Protein AF-A0A3D4FE84-F1 (afdb_monomer)

Mean predicted aligned error: 3.99 Å

Sequence (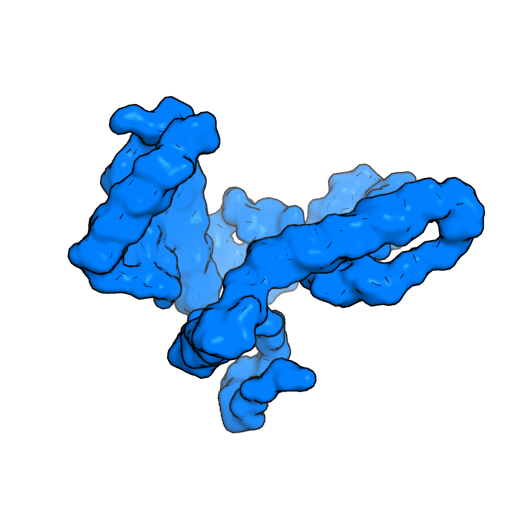201 aa):
DLKWDKEFLKSLNMIPCPYHRYFYMKNEVIEEELEDIKNGHGTRAKQVMEIENKLFKIYDDENLDEKPSELDKRGGAYYSEAAVSLMSAVYNDKNEIHTVNIKNNGAILDLPNNSVIETNAIVNKNGATSISVGILPHSIRGLIQQVKAYETLTIEAAINGDYNQAFLALINNPLGGSINITKKLLKDILDENKEYLPQFK

pLDDT: mean 95.2, std 5.35, range [53.94, 98.56]

Solvent-accessible surface area (backbone atoms only — not comparable to full-atom values): 11608 Å² total; per-residue (Å²): 130,87,86,69,59,69,66,55,42,64,72,66,71,57,85,78,60,82,75,51,40,62,74,81,38,41,67,60,52,50,50,52,56,51,46,34,41,74,72,67,55,41,54,72,67,57,46,47,51,56,48,49,59,50,48,53,62,58,66,68,45,87,82,68,84,70,86,61,76,67,60,66,74,41,98,62,66,64,52,67,56,55,50,52,50,51,52,49,21,26,76,65,53,58,63,40,82,45,77,43,81,41,68,29,70,61,19,42,64,80,50,63,48,82,38,75,38,76,44,50,16,44,23,16,66,91,42,76,45,72,55,74,72,41,71,66,58,78,92,53,38,62,60,55,50,39,48,52,50,17,52,51,32,38,49,52,13,67,72,68,26,38,66,68,40,40,51,54,11,49,56,45,29,90,83,43,60,55,73,72,54,38,56,53,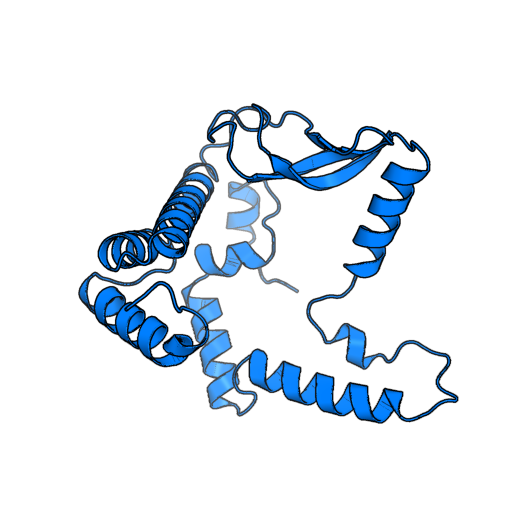50,51,50,54,52,50,64,77,37,39,90,81,37,76,60,52,124

Nearest PDB structures (foldseek):
  5c3m-assembly2_B-3  TM=9.758E-01  e=1.428E-16  Geobacillus stearothermophilus
  1s6y-assembly1_A  TM=9.685E-01  e=5.427E-16  Geobacillus stearothermophilus
  5c3m-assembly1_C  TM=9.725E-01  e=1.456E-15  Geobacillus stearothermophilus
  1up7-assembly2_F  TM=9.533E-01  e=6.091E-13  Thermotoga maritima MSB8
  1up7-assembly2_E  TM=9.568E-01  e=7.683E-13  Thermotoga maritima MSB8

Secondary structure (DSSP, 8-state):
-----HHHHHHHTS---GGGHHHHSHHHHHHHHHHHHHTT---HHHHHHHHHHHHHHHTT-TT--S--GGGGGSTTTTHHHHHHHHHHHHHTT--EEEEEEEE-TTSBTTS-TTSEEEEEEEEETTEEEEPP-BSPPHHHHHHHHHHHHHHHHHHHHHHHT-HHHHHHHHHHSTT---HHHHHHHHHHHHHHTTTT-TT--

Radius of gyration: 20.72 Å; Cα contacts (8 Å, |Δi|>4): 204; chains: 1; bounding box: 48×40×54 Å

Structure (mmCIF, N/CA/C/O backbone):
data_AF-A0A3D4FE84-F1
#
_entry.id   AF-A0A3D4FE84-F1
#
loop_
_atom_site.group_PDB
_atom_site.id
_atom_site.type_symbol
_atom_site.label_atom_id
_atom_site.label_alt_id
_atom_site.label_comp_id
_atom_site.label_asym_id
_atom_site.label_entity_id
_atom_site.label_seq_id
_atom_site.pdbx_PDB_ins_code
_atom_site.Cartn_x
_atom_site.Cartn_y
_atom_site.Cartn_z
_atom_site.occupancy
_atom_site.B_iso_or_equiv
_atom_site.auth_seq_id
_atom_site.auth_comp_id
_atom_site.auth_asym_id
_atom_site.auth_atom_id
_atom_site.pdbx_PDB_model_num
ATOM 1 N N . ASP A 1 1 ? 1.184 20.184 -2.106 1.00 53.94 1 ASP A N 1
ATOM 2 C CA . ASP A 1 1 ? 2.525 19.568 -2.079 1.00 53.94 1 ASP A CA 1
ATOM 3 C C . ASP A 1 1 ? 2.773 18.810 -0.798 1.00 53.94 1 ASP A C 1
ATOM 5 O O . ASP A 1 1 ? 2.459 19.308 0.278 1.00 53.94 1 ASP A O 1
ATOM 9 N N . LEU A 1 2 ? 3.320 17.601 -0.928 1.00 67.44 2 LEU A N 1
ATOM 10 C CA . LEU A 1 2 ? 3.767 16.801 0.209 1.00 67.44 2 LEU A CA 1
ATOM 11 C C . LEU A 1 2 ? 4.973 17.512 0.825 1.00 67.44 2 LEU A C 1
ATOM 13 O O . LEU A 1 2 ? 6.022 17.630 0.192 1.00 67.44 2 LEU A O 1
ATOM 17 N N . LYS A 1 3 ? 4.801 18.037 2.038 1.00 84.25 3 LYS A N 1
ATOM 18 C CA . LYS A 1 3 ? 5.835 18.798 2.745 1.00 84.25 3 LYS A CA 1
ATOM 19 C C . LYS A 1 3 ? 6.845 17.840 3.377 1.00 84.25 3 LYS A C 1
ATOM 21 O O . LYS A 1 3 ? 6.823 17.616 4.579 1.00 84.25 3 LYS A O 1
ATOM 26 N N . TRP A 1 4 ? 7.702 17.247 2.552 1.00 91.94 4 TRP A N 1
ATOM 27 C CA . TRP A 1 4 ? 8.849 16.483 3.036 1.00 91.94 4 TRP A CA 1
ATOM 28 C C . TRP A 1 4 ? 9.922 17.413 3.598 1.00 91.94 4 TRP A C 1
ATOM 30 O O . TRP A 1 4 ? 10.215 18.460 3.012 1.00 91.94 4 TRP A O 1
ATOM 40 N N . ASP A 1 5 ? 10.539 17.006 4.705 1.00 93.19 5 ASP A N 1
ATOM 41 C CA . ASP A 1 5 ? 11.695 17.710 5.242 1.00 93.19 5 ASP A CA 1
ATOM 42 C C . ASP A 1 5 ? 12.898 17.615 4.280 1.00 93.19 5 ASP A C 1
ATOM 44 O O . ASP A 1 5 ? 13.223 16.553 3.737 1.00 93.19 5 ASP A O 1
ATOM 48 N N . LYS A 1 6 ? 13.562 18.752 4.036 1.00 93.94 6 LYS A N 1
ATOM 49 C CA . LYS A 1 6 ? 14.649 18.844 3.046 1.00 93.94 6 LYS A CA 1
ATOM 50 C C . LYS A 1 6 ? 15.910 18.119 3.502 1.00 93.94 6 LYS A C 1
ATOM 52 O O . LYS A 1 6 ? 16.640 17.600 2.657 1.00 93.94 6 LYS A O 1
ATOM 57 N N . GLU A 1 7 ? 16.204 18.136 4.798 1.00 95.81 7 GLU A N 1
ATOM 58 C CA . GLU A 1 7 ? 17.369 17.459 5.362 1.00 95.81 7 GLU A CA 1
ATOM 59 C C . GLU A 1 7 ? 17.166 15.944 5.330 1.00 95.81 7 GLU A C 1
ATOM 61 O O . GLU A 1 7 ? 18.068 15.213 4.914 1.00 95.81 7 GLU A O 1
ATOM 66 N N . PHE A 1 8 ? 15.950 15.482 5.630 1.00 95.06 8 PHE A N 1
ATOM 67 C CA . PHE A 1 8 ? 15.554 14.088 5.480 1.00 95.06 8 PHE A CA 1
ATOM 68 C C . PHE A 1 8 ? 15.736 13.588 4.043 1.00 95.06 8 PHE A C 1
ATOM 70 O O . PHE A 1 8 ? 16.418 12.586 3.840 1.00 95.06 8 PHE A O 1
ATOM 77 N N . LEU A 1 9 ? 15.209 14.293 3.031 1.00 95.38 9 LEU A N 1
ATOM 78 C CA . LEU A 1 9 ? 15.353 13.870 1.628 1.00 95.38 9 LEU A CA 1
ATOM 79 C C . LEU A 1 9 ? 16.818 13.798 1.180 1.00 95.38 9 LEU A C 1
ATOM 81 O O . LEU A 1 9 ? 17.214 12.846 0.506 1.00 95.38 9 LEU A O 1
ATOM 85 N N . LYS A 1 10 ? 17.638 14.779 1.580 1.00 96.31 10 LYS A N 1
ATOM 86 C CA . LYS A 1 10 ? 19.082 14.769 1.301 1.00 96.31 10 LYS A CA 1
ATOM 87 C C . LYS A 1 10 ? 19.787 13.592 1.974 1.00 96.31 10 LYS A C 1
ATOM 89 O O . LYS A 1 10 ? 20.64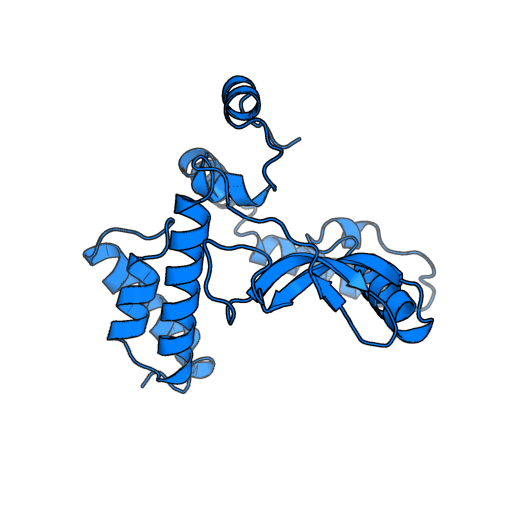9 12.979 1.356 1.00 96.31 10 LYS A O 1
ATOM 94 N N . SER A 1 11 ? 19.415 13.280 3.213 1.00 96.94 11 SER A N 1
ATOM 95 C CA . SER A 1 11 ? 20.017 12.193 3.995 1.00 96.94 11 SER A CA 1
ATOM 96 C C . SER A 1 11 ? 19.604 10.815 3.480 1.00 96.94 11 SER A C 1
ATOM 98 O O . SER A 1 11 ? 20.422 9.900 3.429 1.00 96.94 11 SER A O 1
ATOM 100 N N . LEU A 1 12 ? 18.341 10.669 3.071 1.00 96.25 12 LEU A N 1
ATOM 101 C CA . LEU A 1 12 ? 17.806 9.436 2.501 1.00 96.25 12 LEU A CA 1
ATOM 102 C C . LEU A 1 12 ? 18.386 9.158 1.107 1.00 96.25 12 LEU A C 1
ATOM 104 O O . LEU A 1 12 ? 18.585 7.997 0.753 1.00 96.25 12 LEU A O 1
ATOM 108 N N . ASN A 1 13 ? 18.652 10.215 0.328 1.00 96.44 13 ASN A N 1
ATOM 109 C CA . ASN A 1 13 ? 19.112 10.149 -1.061 1.00 96.44 13 ASN A CA 1
ATOM 110 C C . ASN A 1 13 ? 18.199 9.285 -1.959 1.00 96.44 13 ASN A C 1
ATOM 112 O O . ASN A 1 13 ? 18.654 8.574 -2.854 1.00 96.44 13 ASN A O 1
ATOM 116 N N . MET A 1 14 ? 16.892 9.330 -1.686 1.00 95.50 14 MET A N 1
ATOM 117 C CA . MET A 1 14 ? 15.829 8.657 -2.436 1.00 95.50 14 MET A CA 1
ATOM 118 C C . MET A 1 14 ? 14.562 9.512 -2.415 1.00 95.50 14 MET A C 1
ATOM 120 O O . MET A 1 14 ? 14.422 10.411 -1.585 1.00 95.50 14 MET A O 1
ATOM 124 N N . ILE A 1 15 ? 13.618 9.200 -3.303 1.00 95.00 15 ILE A N 1
ATOM 125 C CA . ILE A 1 15 ? 12.302 9.841 -3.342 1.00 95.00 15 ILE A CA 1
ATOM 126 C C . ILE A 1 15 ? 11.287 8.901 -2.673 1.00 95.00 15 ILE A C 1
ATOM 128 O O . ILE A 1 15 ? 10.932 7.882 -3.267 1.00 95.00 15 ILE A O 1
ATOM 132 N N . PRO A 1 16 ? 10.817 9.198 -1.449 1.00 95.50 16 PRO A N 1
ATOM 133 C CA . PRO A 1 16 ? 9.796 8.389 -0.796 1.00 95.50 16 PRO A CA 1
ATOM 134 C C . PRO A 1 16 ? 8.431 8.587 -1.469 1.00 95.50 16 PRO A C 1
ATOM 136 O O . PRO A 1 16 ? 8.040 9.708 -1.804 1.00 95.50 16 PRO A O 1
ATOM 139 N N . CYS A 1 17 ? 7.661 7.506 -1.622 1.00 94.94 17 CYS A N 1
ATOM 140 C CA . CYS A 1 17 ? 6.257 7.620 -2.025 1.00 94.94 17 CYS A CA 1
ATOM 141 C C . CYS A 1 17 ? 5.412 8.280 -0.908 1.00 94.94 17 CYS A C 1
ATOM 143 O O . CYS A 1 17 ? 5.800 8.212 0.263 1.00 94.94 17 CYS A O 1
ATOM 145 N N . PRO A 1 18 ? 4.243 8.871 -1.222 1.00 93.75 18 PRO A N 1
ATOM 146 C CA . PRO A 1 18 ? 3.429 9.611 -0.249 1.00 93.75 18 PRO A CA 1
ATOM 147 C C . PRO A 1 18 ? 3.043 8.805 1.002 1.00 93.75 18 PRO A C 1
ATOM 149 O O . PRO A 1 18 ? 2.968 9.369 2.091 1.00 93.75 18 PRO A O 1
ATOM 152 N N . TYR A 1 19 ? 2.869 7.484 0.873 1.00 95.50 19 TYR A N 1
ATOM 153 C CA . TYR A 1 19 ? 2.538 6.593 1.991 1.00 95.50 19 TYR A CA 1
ATOM 154 C C . TYR A 1 19 ? 3.661 6.454 3.026 1.00 95.50 19 TYR A C 1
ATOM 156 O O . TYR A 1 19 ? 3.401 6.089 4.169 1.00 95.50 19 TYR A O 1
ATOM 164 N N . HIS A 1 20 ? 4.901 6.817 2.696 1.00 96.94 20 HIS A N 1
ATOM 165 C CA . HIS A 1 20 ? 5.976 6.826 3.687 1.00 96.94 20 HIS A CA 1
ATOM 166 C C . HIS A 1 20 ? 5.745 7.861 4.803 1.00 96.94 20 HIS A C 1
ATOM 168 O O . HIS A 1 20 ? 6.351 7.746 5.869 1.00 96.94 20 HIS A O 1
ATOM 174 N N . ARG A 1 21 ? 4.850 8.846 4.604 1.00 95.88 21 ARG A N 1
ATOM 175 C CA . ARG A 1 21 ? 4.484 9.828 5.638 1.00 95.88 21 ARG A CA 1
ATOM 176 C C . ARG A 1 21 ? 3.894 9.162 6.877 1.00 95.88 21 ARG A C 1
ATOM 178 O O . ARG A 1 21 ? 4.216 9.580 7.979 1.00 95.88 21 ARG A O 1
ATOM 185 N N . TYR A 1 22 ? 3.126 8.084 6.718 1.00 96.25 22 TYR A N 1
ATOM 186 C CA . TYR A 1 22 ? 2.571 7.346 7.857 1.00 96.25 22 TYR A CA 1
ATOM 187 C C . TYR A 1 22 ? 3.659 6.781 8.786 1.00 96.25 22 TYR A C 1
ATOM 189 O O . TYR A 1 22 ? 3.419 6.616 9.979 1.00 96.25 22 TYR A O 1
ATOM 197 N N . PHE A 1 23 ? 4.861 6.518 8.260 1.00 96.38 23 PHE A N 1
ATOM 198 C CA . PHE A 1 23 ? 5.980 5.963 9.024 1.00 96.38 23 PHE A CA 1
ATOM 199 C C . PHE A 1 23 ? 6.945 7.041 9.529 1.00 96.38 23 PHE A C 1
ATOM 201 O O . PHE A 1 23 ? 7.346 6.997 10.689 1.00 96.38 23 PHE A O 1
ATOM 208 N N . TYR A 1 24 ? 7.313 8.010 8.684 1.00 95.75 24 TYR A N 1
ATOM 209 C CA . TYR A 1 24 ? 8.314 9.032 9.026 1.00 95.75 24 TYR A CA 1
ATOM 210 C C . TYR A 1 24 ? 7.726 10.331 9.594 1.00 95.75 24 TYR A C 1
ATOM 212 O O . TYR A 1 24 ? 8.466 11.124 10.162 1.00 95.75 24 TYR A O 1
ATOM 220 N N . MET A 1 25 ? 6.419 10.551 9.441 1.00 95.38 25 MET A N 1
ATOM 221 C CA . MET A 1 25 ? 5.682 11.748 9.875 1.00 95.38 25 MET A CA 1
ATOM 222 C C . MET A 1 25 ? 4.367 11.340 10.564 1.00 95.38 25 MET A C 1
ATOM 224 O O . MET A 1 25 ? 3.292 11.879 10.294 1.00 95.38 25 MET A O 1
ATOM 228 N N . LYS A 1 26 ? 4.430 10.284 11.387 1.00 94.06 26 LYS A N 1
ATOM 229 C CA . LYS A 1 26 ? 3.251 9.628 11.972 1.00 94.06 26 LYS A CA 1
ATOM 230 C C . LYS A 1 26 ? 2.378 10.602 12.767 1.00 94.06 26 LYS A C 1
ATOM 232 O O . LYS A 1 26 ? 1.158 10.543 12.657 1.00 94.06 26 LYS A O 1
ATOM 237 N N . ASN A 1 27 ? 2.992 11.469 13.571 1.00 94.81 27 ASN A N 1
ATOM 238 C CA . ASN A 1 27 ? 2.257 12.390 14.438 1.00 94.81 27 ASN A CA 1
ATOM 239 C C . ASN A 1 27 ? 1.539 13.457 13.613 1.00 94.81 27 ASN A C 1
ATOM 241 O O . ASN A 1 27 ? 0.365 13.708 13.844 1.00 94.81 27 ASN A O 1
ATOM 245 N N . GLU A 1 28 ? 2.217 14.008 12.611 1.00 95.00 28 GLU A N 1
ATOM 246 C CA . GLU A 1 28 ? 1.677 15.011 11.700 1.00 95.00 28 GLU A CA 1
ATOM 247 C C . GLU A 1 28 ? 0.483 14.454 10.921 1.00 95.00 28 GLU A C 1
ATOM 249 O O . GLU A 1 28 ? -0.547 15.110 10.815 1.00 95.00 28 GLU A O 1
ATOM 254 N N . VAL A 1 29 ? 0.583 13.216 10.424 1.00 95.00 29 VAL A N 1
ATOM 255 C CA . VAL A 1 29 ? -0.536 12.570 9.726 1.00 95.00 29 VAL A CA 1
ATOM 256 C C . VAL A 1 29 ? -1.720 12.322 10.668 1.00 95.00 29 VAL A C 1
ATOM 258 O O . VAL A 1 29 ? -2.859 12.571 10.285 1.00 95.00 29 VAL A O 1
ATOM 261 N N . ILE A 1 30 ? -1.477 11.890 11.911 1.00 95.38 30 ILE A N 1
ATOM 262 C CA . ILE A 1 30 ? -2.547 11.719 12.909 1.00 95.38 30 ILE A CA 1
ATOM 263 C C . ILE A 1 30 ? -3.202 13.065 13.249 1.00 95.38 30 ILE A C 1
ATOM 265 O O . ILE A 1 30 ? -4.422 13.137 13.386 1.00 95.38 30 ILE A O 1
ATOM 269 N N . GLU A 1 31 ? -2.416 14.131 13.402 1.00 96.31 31 GLU A N 1
ATOM 270 C CA . GLU A 1 31 ? -2.931 15.478 13.654 1.00 96.31 31 GLU A CA 1
ATOM 271 C C . GLU A 1 31 ? -3.816 15.962 12.501 1.00 96.31 31 GLU A C 1
ATOM 273 O O . GLU A 1 31 ? -4.930 16.416 12.763 1.00 96.31 31 GLU A O 1
ATOM 278 N N . GLU A 1 32 ? -3.375 15.777 11.252 1.00 94.75 32 GLU A N 1
ATOM 279 C CA . GLU A 1 32 ? -4.154 16.075 10.041 1.00 94.75 32 GLU A CA 1
ATOM 280 C C . GLU A 1 32 ? -5.488 15.301 10.022 1.00 94.75 32 GLU A C 1
ATOM 282 O O . GLU A 1 32 ? -6.554 15.892 9.838 1.00 94.75 32 GLU A O 1
ATOM 287 N N . GLU A 1 33 ? -5.463 13.988 10.280 1.00 95.38 33 GLU A N 1
ATOM 288 C CA . GLU A 1 33 ? -6.666 13.141 10.296 1.00 95.38 33 GLU A CA 1
ATOM 289 C C . GLU A 1 33 ? -7.653 13.537 11.411 1.00 95.38 33 GLU A C 1
ATOM 291 O O . GLU A 1 33 ? -8.873 13.539 11.213 1.00 95.38 33 GLU A O 1
ATOM 296 N N . LEU A 1 34 ? -7.145 13.899 12.593 1.00 96.94 34 LEU A N 1
ATOM 297 C CA . LEU A 1 34 ? -7.966 14.365 13.711 1.00 96.94 34 LEU A CA 1
ATOM 298 C C . LEU A 1 34 ? -8.535 15.766 13.470 1.00 96.94 34 LEU A C 1
ATOM 300 O O . LEU A 1 34 ? -9.646 16.055 13.920 1.00 96.94 34 LEU A O 1
ATOM 304 N N . GLU A 1 35 ? -7.791 16.641 12.799 1.00 96.62 35 GLU A N 1
ATOM 305 C CA . GLU A 1 35 ? -8.255 17.970 12.412 1.00 96.62 35 GLU A CA 1
ATOM 306 C C . GLU A 1 35 ? -9.402 17.884 11.397 1.00 96.62 35 GLU A C 1
ATOM 308 O O . GLU A 1 35 ? -10.430 18.534 11.597 1.00 96.62 35 GLU A O 1
ATOM 313 N N . ASP A 1 36 ? -9.305 17.008 10.395 1.00 95.06 36 ASP A N 1
ATOM 314 C CA . ASP A 1 36 ? -10.395 16.748 9.445 1.00 95.06 36 ASP A CA 1
ATOM 315 C C . ASP A 1 36 ? -11.682 16.287 10.146 1.00 95.06 36 ASP A C 1
ATOM 317 O O . ASP A 1 36 ? -12.789 16.732 9.821 1.00 95.06 36 ASP A O 1
ATOM 321 N N . ILE A 1 37 ? -11.559 15.432 11.164 1.00 95.62 37 ILE A N 1
ATOM 322 C CA . ILE A 1 37 ? -12.707 15.008 11.974 1.00 95.62 37 ILE A CA 1
ATOM 323 C C . ILE A 1 37 ? -13.282 16.189 12.768 1.00 95.62 37 ILE A C 1
ATOM 325 O O . ILE A 1 37 ? -14.497 16.394 12.753 1.00 95.62 37 ILE A O 1
ATOM 329 N N . LYS A 1 38 ? -12.436 16.975 13.449 1.00 96.50 38 LYS A N 1
ATOM 330 C CA . LYS A 1 38 ? -12.866 18.128 14.265 1.00 96.50 38 LYS A CA 1
ATOM 331 C C . LYS A 1 38 ? -13.548 19.212 13.434 1.00 96.50 38 LYS A C 1
ATOM 333 O O . LYS A 1 38 ? -14.523 19.798 13.895 1.00 96.50 38 LYS A O 1
ATOM 338 N N . ASN A 1 39 ? -13.066 19.441 12.217 1.00 96.31 39 ASN A N 1
ATOM 339 C CA . ASN A 1 39 ? -13.601 20.439 11.293 1.00 96.31 39 ASN A CA 1
ATOM 340 C C . ASN A 1 39 ? -14.854 19.955 10.542 1.00 96.31 39 ASN A C 1
ATOM 342 O O . ASN A 1 39 ? -15.396 20.676 9.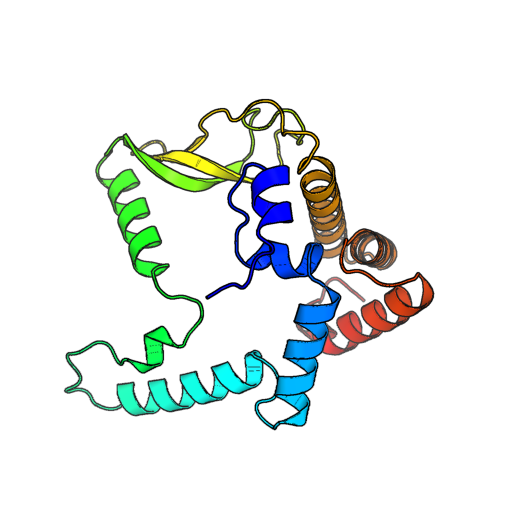709 1.00 96.31 39 ASN A O 1
ATOM 346 N N . GLY A 1 40 ? -15.344 18.748 10.841 1.00 93.88 40 GLY A N 1
ATOM 347 C CA . GLY A 1 40 ? -16.575 18.209 10.270 1.00 93.88 40 GLY A CA 1
ATOM 348 C C . GLY A 1 40 ? -16.418 17.583 8.884 1.00 93.88 40 GLY A C 1
ATOM 349 O O . GLY A 1 40 ? -17.406 17.087 8.350 1.00 93.88 40 GLY A O 1
ATOM 350 N N . HIS A 1 41 ? -15.205 17.531 8.319 1.00 91.56 41 HIS A N 1
ATOM 351 C CA . HIS A 1 41 ? -14.937 16.799 7.074 1.00 91.56 41 HIS A CA 1
ATOM 352 C C . HIS A 1 41 ? -15.070 15.280 7.269 1.00 91.56 41 HIS A C 1
ATOM 354 O O . HIS A 1 41 ? -15.369 14.543 6.331 1.00 91.56 41 HIS A O 1
ATOM 360 N N . GLY A 1 42 ? -14.860 14.802 8.499 1.00 94.44 42 GLY A N 1
ATOM 361 C CA . GLY A 1 42 ? -14.936 13.385 8.835 1.00 94.44 42 GLY A CA 1
ATOM 362 C C . GLY A 1 42 ? -13.793 12.574 8.223 1.00 94.44 42 GLY A C 1
ATOM 363 O O . GLY A 1 42 ? -12.795 13.110 7.751 1.00 94.44 42 GLY A O 1
ATOM 364 N N . THR A 1 43 ? -13.931 11.248 8.246 1.00 95.44 43 THR A N 1
ATOM 365 C CA . THR A 1 43 ? -12.909 10.350 7.698 1.00 95.44 43 THR A CA 1
ATOM 366 C C . THR A 1 43 ? -12.852 10.435 6.177 1.00 95.44 43 THR A C 1
ATOM 368 O O . THR A 1 43 ? -13.841 10.772 5.517 1.00 95.44 43 THR A O 1
ATOM 371 N N . ARG A 1 44 ? -11.728 10.008 5.591 1.00 93.38 44 ARG A N 1
ATOM 372 C CA . ARG A 1 44 ? -11.603 9.922 4.132 1.00 93.38 44 ARG A CA 1
ATOM 373 C C . ARG A 1 44 ? -12.716 9.085 3.491 1.00 93.38 44 ARG A C 1
ATOM 375 O O . ARG A 1 44 ? -13.181 9.438 2.413 1.00 93.38 44 ARG A O 1
ATOM 382 N N . ALA A 1 45 ? -13.180 8.027 4.160 1.00 94.62 45 ALA A N 1
ATOM 383 C CA . ALA A 1 45 ? -14.305 7.217 3.691 1.00 94.62 45 ALA A CA 1
ATOM 384 C C . ALA A 1 45 ? -15.597 8.042 3.556 1.00 94.62 45 ALA A C 1
ATOM 386 O O . ALA A 1 45 ? -16.229 7.997 2.505 1.00 94.62 45 ALA A O 1
ATOM 387 N N . LYS A 1 46 ? -15.952 8.857 4.562 1.00 94.44 46 LYS A N 1
ATOM 388 C CA . LYS A 1 46 ? -17.138 9.733 4.497 1.00 94.44 46 LYS A CA 1
ATOM 389 C C . LYS A 1 46 ? -17.031 10.749 3.361 1.00 94.44 46 LYS A C 1
ATOM 391 O O . LYS A 1 46 ? -17.965 10.886 2.577 1.00 94.44 46 LYS A O 1
ATOM 396 N N . GLN A 1 47 ? -15.868 11.384 3.220 1.00 92.88 47 GLN A N 1
ATOM 397 C CA . GLN A 1 47 ? -15.610 12.318 2.121 1.00 92.88 47 GLN A CA 1
ATOM 398 C C . GLN A 1 47 ? -15.762 11.637 0.747 1.00 92.88 47 GLN A C 1
ATOM 400 O O . GLN A 1 47 ? -16.355 12.203 -0.169 1.00 92.88 47 GLN A O 1
ATOM 405 N N . VAL A 1 48 ? -15.253 10.407 0.590 1.00 93.31 48 VAL A N 1
ATOM 406 C CA . VAL A 1 48 ? -15.379 9.639 -0.661 1.00 93.31 48 VAL A CA 1
ATOM 407 C C . VAL A 1 48 ? -16.830 9.241 -0.935 1.00 93.31 48 VAL A C 1
ATOM 409 O O . VAL A 1 48 ? -17.256 9.374 -2.077 1.00 93.31 48 VAL A O 1
ATOM 412 N N . MET A 1 49 ? -17.611 8.844 0.076 1.00 94.81 49 MET A N 1
ATOM 413 C CA . MET A 1 49 ? -19.044 8.555 -0.099 1.00 94.81 49 MET A CA 1
ATOM 414 C C . MET A 1 49 ? -19.813 9.775 -0.624 1.00 94.81 49 MET A C 1
ATOM 416 O O . MET A 1 49 ? -20.668 9.647 -1.497 1.00 94.81 49 MET A O 1
ATOM 420 N N . GLU A 1 50 ? -19.500 10.980 -0.142 1.00 93.56 50 GLU A N 1
ATOM 421 C CA . GLU A 1 50 ? -20.102 12.212 -0.665 1.00 93.56 50 GLU A CA 1
ATOM 422 C C . GLU A 1 50 ? -19.697 12.502 -2.114 1.00 93.56 50 GLU A C 1
ATOM 424 O O . GLU A 1 50 ? -20.530 12.948 -2.907 1.00 93.56 50 GLU A O 1
ATOM 429 N N . ILE A 1 51 ? -18.432 12.254 -2.467 1.00 92.69 51 ILE A N 1
ATOM 430 C CA . ILE A 1 51 ? -17.938 12.394 -3.843 1.00 92.69 51 ILE A CA 1
ATOM 431 C C . ILE A 1 51 ? -18.646 11.393 -4.762 1.00 92.69 51 ILE A C 1
ATOM 433 O O . ILE A 1 51 ? -19.120 11.785 -5.823 1.00 92.69 51 ILE A O 1
ATOM 437 N N . GLU A 1 52 ? -18.766 10.128 -4.356 1.00 94.69 52 GLU A N 1
ATOM 438 C CA . GLU A 1 52 ? -19.440 9.090 -5.144 1.00 94.69 52 GLU A CA 1
ATOM 439 C C . GLU A 1 52 ? -20.927 9.397 -5.337 1.00 94.69 52 GLU A C 1
ATOM 441 O O . GLU A 1 52 ? -21.413 9.340 -6.461 1.00 94.69 52 GLU A O 1
ATOM 446 N N . ASN A 1 53 ? -21.632 9.851 -4.298 1.00 95.38 53 ASN A N 1
ATOM 447 C CA . ASN A 1 53 ? -23.030 10.279 -4.423 1.00 95.38 53 ASN A CA 1
ATOM 448 C C . ASN A 1 53 ? -23.220 11.439 -5.414 1.00 95.38 53 ASN A C 1
ATOM 450 O O . ASN A 1 53 ? -24.243 11.513 -6.093 1.00 95.38 53 ASN A O 1
ATOM 454 N N . LYS A 1 54 ? -22.260 12.370 -5.488 1.00 94.44 54 LYS A N 1
ATOM 455 C CA . LYS A 1 54 ? -22.274 13.449 -6.487 1.00 94.44 54 LYS A CA 1
ATOM 456 C C . LYS A 1 54 ? -21.987 12.906 -7.884 1.00 94.44 54 LYS A C 1
ATOM 458 O O . LYS A 1 54 ? -22.692 13.272 -8.815 1.00 94.44 54 LYS A O 1
ATOM 463 N N . LEU A 1 55 ? -21.003 12.016 -8.013 1.00 94.81 55 LEU A N 1
ATOM 464 C CA . LEU A 1 55 ? -20.656 11.378 -9.282 1.00 94.81 55 LEU A CA 1
ATOM 465 C C . LEU A 1 55 ? -21.823 10.581 -9.863 1.00 94.81 55 LEU A C 1
ATOM 467 O O . LEU A 1 55 ? -22.103 10.737 -11.042 1.00 94.81 55 LEU A O 1
ATOM 471 N N . PHE A 1 56 ? -22.540 9.794 -9.056 1.00 95.81 56 PHE A N 1
ATOM 472 C CA . PHE A 1 56 ? -23.701 9.043 -9.543 1.00 95.81 56 PHE A CA 1
ATOM 473 C C . PHE A 1 56 ? -24.779 9.956 -10.130 1.00 95.81 56 PHE A C 1
ATOM 475 O O . PHE A 1 56 ? -25.270 9.675 -11.211 1.00 95.81 56 PHE A O 1
ATOM 482 N N . LYS A 1 57 ? -25.057 11.098 -9.492 1.00 96.25 57 LYS A N 1
ATOM 483 C CA . LYS A 1 57 ? -26.001 12.092 -10.030 1.00 96.25 57 LYS A CA 1
ATOM 484 C C . LYS A 1 57 ? -25.527 12.736 -11.330 1.00 96.25 57 LYS A C 1
ATOM 486 O O . LYS A 1 57 ? -26.348 13.079 -12.167 1.00 96.25 57 LYS A O 1
ATOM 491 N N . ILE A 1 58 ? -24.219 12.950 -11.480 1.00 95.12 58 ILE A N 1
ATOM 492 C CA . ILE A 1 58 ? -23.646 13.456 -12.736 1.00 95.12 58 ILE A CA 1
ATOM 493 C C . ILE A 1 58 ? -23.809 12.402 -13.839 1.00 95.12 58 ILE A C 1
ATOM 495 O O . ILE A 1 58 ? -24.159 12.743 -14.961 1.00 95.12 58 ILE A O 1
ATOM 499 N N . TYR A 1 59 ? -23.605 11.125 -13.508 1.00 96.62 59 TYR A N 1
ATOM 500 C CA . TYR A 1 59 ? -23.748 10.008 -14.443 1.00 96.62 59 TYR A CA 1
ATOM 501 C C . TYR A 1 59 ? -25.199 9.628 -14.777 1.00 96.62 59 TYR A C 1
ATOM 503 O O . TYR A 1 59 ? -25.393 8.787 -15.650 1.00 96.62 59 TYR A O 1
ATOM 511 N N . ASP A 1 60 ? -26.203 10.241 -14.141 1.00 96.69 60 ASP A N 1
ATOM 512 C CA . ASP A 1 60 ? -27.610 10.089 -14.538 1.00 96.69 60 ASP A CA 1
ATOM 513 C C . ASP A 1 60 ? -27.925 10.817 -15.865 1.00 96.69 60 ASP A C 1
ATOM 515 O O . ASP A 1 60 ? -28.943 10.531 -16.495 1.00 96.69 60 ASP A O 1
ATOM 519 N N . ASP A 1 61 ? -27.080 11.761 -16.304 1.00 96.81 61 ASP A N 1
ATOM 520 C CA . ASP A 1 61 ? -27.234 12.427 -17.602 1.00 96.81 61 ASP A CA 1
ATOM 52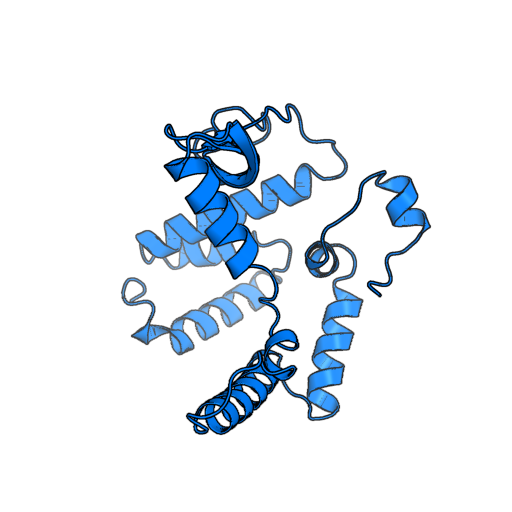1 C C . ASP A 1 61 ? -26.662 11.563 -18.734 1.00 96.81 61 ASP A C 1
ATOM 523 O O . ASP A 1 61 ? -25.448 11.466 -18.918 1.00 96.81 61 ASP A O 1
ATOM 527 N N . GLU A 1 62 ? -27.545 10.966 -19.537 1.00 95.50 62 GLU A N 1
ATOM 528 C CA . GLU A 1 62 ? -27.173 10.154 -20.704 1.00 95.50 62 GLU A CA 1
ATOM 529 C C . GLU A 1 62 ? -26.427 10.945 -21.796 1.00 95.50 62 GLU A C 1
ATOM 531 O O . GLU A 1 62 ? -25.798 10.337 -22.662 1.00 95.50 62 GLU A O 1
ATOM 536 N N . ASN A 1 63 ? -26.484 12.283 -21.775 1.00 96.81 63 ASN A N 1
ATOM 537 C CA . ASN A 1 63 ? -25.779 13.132 -22.739 1.00 96.81 63 ASN A CA 1
ATOM 538 C C . ASN A 1 63 ? -24.365 13.512 -22.286 1.00 96.81 63 ASN A C 1
ATOM 540 O O . ASN A 1 63 ? -23.668 14.203 -23.027 1.00 96.81 63 ASN A O 1
ATOM 544 N N . LEU A 1 64 ? -23.941 13.098 -21.088 1.00 95.69 64 LEU A N 1
ATOM 545 C CA . LEU A 1 64 ? -22.596 13.358 -20.594 1.00 95.69 64 LEU A CA 1
ATOM 546 C C . LEU A 1 64 ? -21.552 12.683 -21.498 1.00 95.69 64 LEU A C 1
ATOM 548 O O . LEU A 1 64 ? -21.463 11.456 -21.562 1.00 95.69 64 LEU A O 1
ATOM 552 N N . ASP A 1 65 ? -20.714 13.489 -22.144 1.00 94.69 65 ASP A N 1
ATOM 553 C CA . ASP A 1 65 ? -19.653 13.049 -23.056 1.00 94.69 65 ASP A CA 1
ATOM 554 C C . ASP A 1 65 ? -18.237 13.434 -22.588 1.00 94.69 65 ASP A C 1
ATOM 556 O O . ASP A 1 65 ? -17.244 13.072 -23.223 1.00 94.69 65 ASP A O 1
ATOM 560 N N . GLU A 1 66 ? -18.123 14.092 -21.432 1.00 93.94 66 GLU A N 1
ATOM 561 C CA . GLU A 1 66 ? -16.855 14.466 -20.808 1.00 93.94 66 GLU A CA 1
ATOM 562 C C . GLU A 1 66 ? -16.655 13.794 -19.443 1.00 93.94 66 GLU A C 1
ATOM 564 O O . GLU A 1 66 ? -17.592 13.537 -18.685 1.00 93.94 66 GLU A O 1
ATOM 569 N N . LYS A 1 67 ? -15.391 13.526 -19.092 1.00 90.56 67 LYS A N 1
ATOM 570 C CA . LYS A 1 67 ? -15.024 12.968 -17.784 1.00 90.56 67 LYS A CA 1
ATOM 571 C C . LYS A 1 67 ? -15.277 14.015 -16.682 1.00 90.56 67 LYS A C 1
ATOM 573 O O . LYS A 1 67 ? -14.604 15.047 -16.691 1.00 90.56 67 LYS A O 1
ATOM 578 N N . PRO A 1 68 ? -16.133 13.744 -15.675 1.00 92.25 68 PRO A N 1
ATOM 579 C CA . PRO A 1 68 ? -16.388 14.699 -14.598 1.00 92.25 68 PRO A CA 1
ATOM 580 C C . PRO A 1 68 ? -15.135 15.014 -13.781 1.00 92.25 68 PRO A C 1
ATOM 582 O O . PRO A 1 68 ? -14.402 14.112 -13.364 1.00 92.25 68 PRO A O 1
ATOM 585 N N . SER A 1 69 ? -14.936 16.294 -13.468 1.00 90.19 69 SER A N 1
ATOM 586 C CA . SER A 1 69 ? -13.793 16.773 -12.675 1.00 90.19 69 SER A CA 1
ATOM 587 C C . SER A 1 69 ? -13.760 16.193 -11.252 1.00 90.19 69 SER A C 1
ATOM 589 O O . SER A 1 69 ? -12.709 16.033 -10.633 1.00 90.19 69 SER A O 1
ATOM 591 N N . GLU A 1 70 ? -14.925 15.833 -10.716 1.00 89.12 70 GLU A N 1
ATOM 592 C CA . GLU A 1 70 ? -15.114 15.205 -9.415 1.00 89.12 70 GLU A CA 1
ATOM 593 C C . GLU A 1 70 ? -14.431 13.842 -9.336 1.00 89.12 70 GLU A C 1
ATOM 595 O O . GLU A 1 70 ? -14.003 13.438 -8.253 1.00 89.12 70 GLU A O 1
ATOM 600 N N . LEU A 1 71 ? -14.288 13.147 -10.469 1.00 87.69 71 LEU A N 1
ATOM 601 C CA . LEU A 1 71 ? -13.647 11.840 -10.513 1.00 87.69 71 LEU A CA 1
ATOM 602 C C . LEU A 1 71 ? -12.165 11.941 -10.131 1.00 87.69 71 LEU A C 1
ATOM 604 O O . LEU A 1 71 ? -11.650 11.047 -9.462 1.00 87.69 71 LEU A O 1
ATOM 608 N N . ASP A 1 72 ? -11.508 13.058 -10.455 1.00 86.00 72 ASP A N 1
ATOM 609 C CA . ASP A 1 72 ? -10.109 13.318 -10.091 1.00 86.00 72 ASP A CA 1
ATOM 610 C C . ASP A 1 72 ? -9.919 13.579 -8.591 1.00 86.00 72 ASP A C 1
ATOM 612 O O . ASP A 1 72 ? -8.810 13.477 -8.070 1.00 86.00 72 ASP A O 1
ATOM 616 N N . LYS A 1 73 ? -11.005 13.859 -7.857 1.00 83.12 73 LYS A N 1
ATOM 617 C CA . LYS A 1 73 ? -10.977 13.989 -6.391 1.00 83.12 73 LYS A CA 1
ATOM 618 C C . LYS A 1 73 ? -10.968 12.630 -5.686 1.00 83.12 73 LYS A C 1
ATOM 620 O O . LYS A 1 73 ? -10.747 12.575 -4.469 1.00 83.12 73 LYS A O 1
ATOM 625 N N . ARG A 1 74 ? -11.182 11.526 -6.415 1.00 82.06 74 ARG A N 1
ATOM 626 C CA . ARG A 1 74 ? -10.923 10.172 -5.909 1.00 82.06 74 ARG A CA 1
ATOM 627 C C . ARG A 1 74 ? -9.422 9.900 -5.960 1.00 82.06 74 ARG A C 1
ATOM 629 O O . ARG A 1 74 ? -8.748 10.232 -6.926 1.00 82.06 74 ARG A O 1
ATOM 636 N N . GLY A 1 75 ? -8.896 9.215 -4.945 1.00 72.88 75 GLY A N 1
ATOM 637 C CA . GLY A 1 75 ? -7.466 8.869 -4.861 1.00 72.88 75 GLY A CA 1
ATOM 638 C C . GLY A 1 75 ? -6.992 7.816 -5.874 1.00 72.88 75 GLY A C 1
ATOM 639 O O . GLY A 1 75 ? -5.922 7.252 -5.691 1.00 72.88 75 GLY A O 1
ATOM 640 N N . GLY A 1 76 ? -7.801 7.511 -6.894 1.00 74.69 76 GLY A N 1
ATOM 641 C CA . GLY A 1 76 ? -7.570 6.458 -7.880 1.00 74.69 76 GLY A CA 1
ATOM 642 C C . GLY A 1 76 ? -7.294 6.968 -9.299 1.00 74.69 76 GLY A C 1
ATOM 643 O O . GLY A 1 76 ? -7.446 6.209 -10.256 1.00 74.69 76 GLY A O 1
ATOM 644 N N . ALA A 1 77 ? -6.947 8.247 -9.463 1.00 76.25 77 ALA A N 1
ATOM 645 C CA . ALA A 1 77 ? -6.569 8.782 -10.768 1.00 76.25 77 ALA A CA 1
ATOM 646 C C . ALA A 1 77 ? -5.408 7.968 -11.384 1.00 76.25 77 ALA A C 1
ATOM 648 O O . ALA A 1 77 ? -4.541 7.477 -10.665 1.00 76.25 77 ALA A O 1
ATOM 649 N N . TYR A 1 78 ? -5.411 7.822 -12.713 1.00 85.31 78 TYR A N 1
ATOM 650 C CA . TYR A 1 78 ? -4.410 7.101 -13.522 1.00 85.31 78 TYR A CA 1
ATOM 651 C C . TYR A 1 78 ? -4.339 5.570 -13.376 1.00 85.31 78 TYR A C 1
ATOM 653 O O . TYR A 1 78 ? -3.668 4.928 -14.184 1.00 85.31 78 TYR A O 1
ATOM 661 N N . TYR A 1 79 ? -5.080 4.941 -12.453 1.00 88.94 79 TYR A N 1
ATOM 662 C CA . TYR A 1 79 ? -5.116 3.469 -12.379 1.00 88.94 79 TYR A CA 1
ATOM 663 C C . TYR A 1 79 ? -5.613 2.819 -13.677 1.00 88.94 79 TYR A C 1
ATOM 665 O O . TYR A 1 79 ? -5.085 1.786 -14.083 1.00 88.94 79 TYR A O 1
ATOM 673 N N . SER A 1 80 ? -6.604 3.418 -14.349 1.00 90.88 80 SER A N 1
ATOM 674 C CA . SER A 1 80 ? -7.118 2.904 -15.625 1.00 90.88 80 SER A CA 1
ATOM 675 C C . SER A 1 80 ? -6.079 2.981 -16.742 1.00 90.88 80 SER A C 1
ATOM 677 O O . SER A 1 80 ? -5.968 2.049 -17.532 1.00 90.88 80 SER A O 1
ATOM 679 N N . GLU A 1 81 ? -5.289 4.053 -16.788 1.00 92.31 81 GLU A N 1
ATOM 680 C CA . GLU A 1 81 ? -4.216 4.219 -17.769 1.00 92.31 81 GLU A CA 1
ATOM 681 C C . GLU A 1 81 ? -3.116 3.178 -17.558 1.00 92.31 81 GLU A C 1
ATOM 683 O O . GLU A 1 81 ? -2.751 2.475 -18.501 1.00 92.31 81 GLU A O 1
ATOM 688 N N . ALA A 1 82 ? -2.662 2.998 -16.313 1.00 95.00 82 ALA A N 1
ATOM 689 C CA . ALA A 1 82 ? -1.692 1.963 -15.968 1.00 95.00 82 ALA A CA 1
ATOM 690 C C . ALA A 1 82 ? -2.209 0.558 -16.327 1.00 95.00 82 ALA A C 1
ATOM 692 O O . ALA A 1 82 ? -1.490 -0.226 -16.945 1.00 95.00 82 ALA A O 1
ATOM 693 N N . ALA A 1 83 ? -3.474 0.253 -16.013 1.00 96.56 83 ALA A N 1
ATOM 694 C CA . ALA A 1 83 ? -4.080 -1.041 -16.319 1.00 96.56 83 ALA A CA 1
ATOM 695 C C . ALA A 1 83 ? -4.187 -1.299 -17.831 1.00 96.56 83 ALA A C 1
ATOM 697 O O . ALA A 1 83 ? -3.789 -2.364 -18.305 1.00 96.56 83 ALA A O 1
ATOM 698 N N . VAL A 1 84 ? -4.699 -0.336 -18.604 1.00 97.38 84 VAL A N 1
ATOM 699 C CA . VAL A 1 84 ? -4.847 -0.470 -20.064 1.00 97.38 84 VAL A CA 1
ATOM 700 C C . VAL A 1 84 ? -3.488 -0.546 -20.750 1.00 97.38 84 VAL A C 1
ATOM 702 O O . VAL A 1 84 ? -3.306 -1.370 -21.647 1.00 97.38 84 VAL A O 1
ATOM 705 N N . SER A 1 85 ? -2.517 0.250 -20.302 1.00 97.62 85 SER A N 1
ATOM 706 C CA . SER A 1 85 ? -1.150 0.210 -20.818 1.00 97.62 85 SER A CA 1
ATOM 707 C C . SER A 1 85 ? -0.502 -1.155 -20.565 1.00 97.62 85 SER A C 1
ATOM 709 O O . SER A 1 85 ? 0.014 -1.775 -21.496 1.00 97.62 85 SER A O 1
ATOM 711 N N . LEU A 1 86 ? -0.636 -1.696 -19.349 1.00 97.94 86 LEU A N 1
ATOM 712 C CA . LEU A 1 86 ? -0.138 -3.026 -18.999 1.00 97.94 86 LEU A CA 1
ATOM 713 C C . LEU A 1 86 ? -0.795 -4.127 -19.848 1.00 97.94 86 LEU A C 1
ATOM 715 O O . LEU A 1 86 ? -0.098 -4.967 -20.419 1.00 97.94 86 LEU A O 1
ATOM 719 N N . MET A 1 87 ? -2.127 -4.105 -19.991 1.00 98.19 87 MET A N 1
ATOM 720 C CA . MET A 1 87 ? -2.856 -5.045 -20.856 1.00 98.19 87 MET A CA 1
ATOM 721 C C . MET A 1 87 ? -2.386 -4.948 -22.309 1.00 98.19 87 MET A C 1
ATOM 723 O O . MET A 1 87 ? -2.168 -5.965 -22.967 1.00 98.19 87 MET A O 1
ATOM 727 N N . SER A 1 88 ? -2.175 -3.727 -22.804 1.00 98.38 88 SER A N 1
ATOM 728 C CA . SER A 1 88 ? -1.656 -3.486 -24.145 1.00 98.38 88 SER A CA 1
ATOM 729 C C . SER A 1 88 ? -0.231 -4.010 -24.321 1.00 98.38 88 SER A C 1
ATOM 731 O O . SER A 1 88 ? 0.074 -4.484 -25.419 1.00 98.38 88 SER A O 1
ATOM 733 N N . ALA A 1 89 ? 0.630 -3.910 -23.305 1.00 98.38 89 ALA A N 1
ATOM 734 C CA . ALA A 1 89 ? 2.005 -4.401 -23.343 1.00 98.38 89 ALA A CA 1
ATOM 735 C C . ALA A 1 89 ? 2.059 -5.930 -23.402 1.00 98.38 89 ALA A C 1
ATOM 737 O O . ALA A 1 89 ? 2.811 -6.488 -24.205 1.00 98.38 89 ALA A O 1
ATOM 738 N N . VAL A 1 90 ? 1.206 -6.597 -22.615 1.00 98.31 90 VAL A N 1
ATOM 739 C CA . VAL A 1 90 ? 1.041 -8.055 -22.656 1.00 98.31 90 VAL A CA 1
ATOM 740 C C . VAL A 1 90 ? 0.501 -8.493 -24.015 1.00 98.31 90 VAL A C 1
ATOM 742 O O . VAL A 1 90 ? 1.127 -9.298 -24.697 1.00 98.31 90 VAL A O 1
ATOM 745 N N . TYR A 1 91 ? -0.633 -7.936 -24.445 1.00 98.44 91 TYR A N 1
ATOM 746 C CA . TYR A 1 91 ? -1.314 -8.382 -25.662 1.00 98.44 91 TYR A CA 1
ATOM 747 C C . TYR A 1 91 ? -0.479 -8.165 -26.932 1.00 98.44 91 TYR A C 1
ATOM 749 O O . TYR A 1 91 ? -0.436 -9.035 -27.798 1.00 98.44 91 TYR A O 1
ATOM 757 N N . ASN A 1 92 ? 0.208 -7.023 -27.041 1.00 98.50 92 ASN A N 1
ATOM 758 C CA . ASN A 1 92 ? 0.971 -6.660 -28.240 1.00 98.50 92 ASN A CA 1
ATOM 759 C C . ASN A 1 92 ? 2.471 -6.992 -28.143 1.00 98.50 92 ASN A C 1
ATOM 761 O O . ASN A 1 92 ? 3.242 -6.499 -28.961 1.00 98.50 92 ASN A O 1
ATOM 765 N N . ASP A 1 93 ? 2.895 -7.791 -27.156 1.00 98.25 93 ASP A N 1
ATOM 766 C CA . ASP A 1 93 ? 4.290 -8.236 -26.993 1.00 98.25 93 ASP A CA 1
ATOM 767 C C . ASP A 1 93 ? 5.317 -7.079 -26.963 1.00 98.25 93 ASP A C 1
ATOM 769 O O . ASP A 1 93 ? 6.391 -7.155 -27.563 1.00 98.25 93 ASP A O 1
ATOM 773 N N . LYS A 1 94 ? 4.976 -5.969 -26.290 1.00 97.69 94 LYS A N 1
ATOM 774 C CA . LYS A 1 94 ? 5.681 -4.685 -26.472 1.00 97.69 94 LYS A CA 1
ATOM 775 C C . LYS A 1 94 ? 7.060 -4.587 -25.812 1.00 97.69 94 LYS A C 1
ATOM 777 O O . LYS A 1 94 ? 7.822 -3.693 -26.167 1.00 97.69 94 LYS A O 1
ATOM 782 N N . ASN A 1 95 ? 7.395 -5.484 -24.881 1.00 97.62 95 ASN A N 1
ATOM 783 C CA . ASN A 1 95 ? 8.638 -5.433 -24.092 1.00 97.62 95 ASN A CA 1
ATOM 784 C C . ASN A 1 95 ? 8.850 -4.083 -23.378 1.00 97.62 95 ASN A C 1
ATOM 786 O O . ASN A 1 95 ? 9.962 -3.563 -23.310 1.00 97.62 95 ASN A O 1
ATOM 790 N N . GLU A 1 96 ? 7.774 -3.512 -22.845 1.00 98.00 96 GLU A N 1
ATOM 791 C CA . GLU A 1 96 ? 7.804 -2.232 -22.137 1.00 98.00 96 GLU A CA 1
ATOM 792 C C . GLU A 1 96 ? 8.152 -2.419 -20.659 1.00 98.00 96 GLU A C 1
ATOM 794 O O . GLU A 1 96 ? 7.920 -3.481 -20.082 1.00 98.00 96 GLU A O 1
ATOM 799 N N . ILE A 1 97 ? 8.674 -1.369 -20.025 1.00 98.31 97 ILE A N 1
ATOM 800 C CA . ILE A 1 97 ? 8.903 -1.362 -18.580 1.00 98.31 97 ILE A CA 1
ATOM 801 C C . ILE A 1 97 ? 7.654 -0.835 -17.882 1.00 98.31 97 ILE A C 1
ATOM 803 O O . ILE A 1 97 ? 7.221 0.284 -18.142 1.00 98.31 97 ILE A O 1
ATOM 807 N N . HIS A 1 98 ? 7.124 -1.629 -16.956 1.00 98.38 98 HIS A N 1
ATOM 808 C CA . HIS A 1 98 ? 6.015 -1.257 -16.080 1.00 98.38 98 HIS A CA 1
ATOM 809 C C . HIS A 1 98 ? 6.405 -1.514 -14.625 1.00 98.38 98 HIS A C 1
ATOM 811 O O . HIS A 1 98 ? 7.082 -2.498 -14.327 1.00 98.38 98 HIS A O 1
ATOM 817 N N . THR A 1 99 ? 5.971 -0.652 -13.708 1.00 97.81 99 THR A N 1
ATOM 818 C CA . THR A 1 99 ? 6.095 -0.891 -12.264 1.00 97.81 99 THR A CA 1
ATOM 819 C C . THR A 1 99 ? 4.882 -1.690 -11.799 1.00 97.81 99 THR A C 1
ATOM 821 O O . THR A 1 99 ? 3.753 -1.218 -11.910 1.00 97.81 99 THR A O 1
ATOM 824 N N . VAL A 1 100 ? 5.095 -2.919 -11.326 1.00 98.00 100 VAL A N 1
ATOM 825 C CA . VAL A 1 100 ? 4.011 -3.863 -11.012 1.00 98.00 100 VAL A CA 1
ATOM 826 C C . VAL A 1 100 ? 4.291 -4.649 -9.741 1.00 98.00 100 VAL A C 1
ATOM 828 O O . VAL A 1 100 ? 5.444 -4.855 -9.362 1.00 98.00 100 VAL A O 1
ATOM 831 N N . ASN A 1 101 ? 3.219 -5.155 -9.130 1.00 98.31 101 ASN A N 1
ATOM 832 C CA . ASN A 1 101 ? 3.305 -6.147 -8.067 1.00 98.31 101 ASN A CA 1
ATOM 833 C C . ASN A 1 101 ? 3.537 -7.542 -8.667 1.00 98.31 101 ASN A C 1
ATOM 835 O O . ASN A 1 101 ? 2.706 -8.053 -9.416 1.00 98.31 101 ASN A O 1
ATOM 839 N N . ILE A 1 102 ? 4.672 -8.160 -8.344 1.00 97.69 102 ILE A N 1
ATOM 840 C CA . ILE A 1 102 ? 5.102 -9.460 -8.868 1.00 97.69 102 ILE A CA 1
ATOM 841 C C . ILE A 1 102 ? 5.805 -10.277 -7.780 1.00 97.69 102 ILE A C 1
ATOM 843 O O . ILE A 1 102 ? 6.320 -9.744 -6.799 1.00 97.69 102 ILE A O 1
ATOM 847 N N . LYS A 1 103 ? 5.838 -11.601 -7.942 1.00 97.81 103 LYS A N 1
ATOM 848 C CA . LYS A 1 103 ? 6.655 -12.490 -7.112 1.00 97.81 103 LYS A CA 1
ATOM 849 C C . LYS A 1 103 ? 8.139 -12.103 -7.211 1.00 97.81 103 LYS A C 1
ATOM 851 O O . LYS A 1 103 ? 8.673 -12.009 -8.310 1.00 97.81 103 LYS A O 1
ATOM 856 N N . ASN A 1 104 ? 8.795 -11.947 -6.064 1.00 98.00 104 ASN A N 1
ATOM 857 C CA . ASN A 1 104 ? 10.163 -11.449 -5.929 1.00 98.00 104 ASN A CA 1
ATOM 858 C C . ASN A 1 104 ? 11.182 -12.232 -6.767 1.00 98.00 104 ASN A C 1
ATOM 860 O O . ASN A 1 104 ? 11.983 -11.632 -7.469 1.00 98.00 104 ASN A O 1
ATOM 864 N N . ASN A 1 105 ? 11.161 -13.567 -6.688 1.00 96.94 105 ASN A N 1
ATOM 865 C CA . ASN A 1 105 ? 12.029 -14.457 -7.470 1.00 96.94 105 ASN A CA 1
ATOM 866 C C . ASN A 1 105 ? 13.517 -14.024 -7.538 1.00 96.94 105 ASN A C 1
ATOM 868 O O . ASN A 1 105 ? 14.159 -14.140 -8.580 1.00 96.94 105 ASN A O 1
ATOM 872 N N . GLY A 1 106 ? 14.057 -13.507 -6.429 1.00 97.12 106 GLY A N 1
ATOM 873 C CA . GLY A 1 106 ? 15.447 -13.059 -6.318 1.00 97.12 106 GLY A CA 1
ATOM 874 C C . GLY A 1 106 ? 15.732 -11.630 -6.794 1.00 97.12 106 GLY A C 1
ATOM 875 O O . GLY A 1 106 ? 16.892 -11.228 -6.777 1.00 97.12 106 GLY A O 1
ATOM 876 N N . ALA A 1 107 ? 14.725 -10.848 -7.194 1.00 97.88 107 ALA A N 1
ATOM 877 C CA . ALA A 1 107 ? 14.917 -9.454 -7.597 1.00 97.88 107 ALA A CA 1
ATOM 878 C C . ALA A 1 107 ? 15.401 -8.571 -6.435 1.00 97.88 107 ALA A C 1
ATOM 880 O O . ALA A 1 107 ? 16.281 -7.733 -6.627 1.00 97.88 107 ALA A O 1
ATOM 881 N N . ILE A 1 108 ? 14.857 -8.776 -5.234 1.00 98.25 108 ILE A N 1
ATOM 882 C CA . ILE A 1 108 ? 15.288 -8.166 -3.973 1.00 98.25 108 ILE A CA 1
ATOM 883 C C . ILE A 1 108 ? 15.823 -9.276 -3.065 1.00 98.25 108 ILE A C 1
ATOM 885 O O . ILE A 1 108 ? 15.067 -10.134 -2.608 1.00 98.25 108 ILE A O 1
ATOM 889 N N . LEU A 1 109 ? 17.126 -9.248 -2.781 1.00 97.88 109 LEU A N 1
ATOM 890 C CA . LEU A 1 109 ? 17.826 -10.321 -2.061 1.00 97.88 109 LEU A CA 1
ATOM 891 C C . LEU A 1 109 ? 17.508 -10.368 -0.560 1.00 97.88 109 LEU A C 1
ATOM 893 O O . LEU A 1 109 ? 17.660 -11.409 0.071 1.00 97.88 109 LEU A O 1
ATOM 897 N N . ASP A 1 110 ? 17.044 -9.256 0.008 1.00 98.00 110 ASP A N 1
ATOM 898 C CA . ASP A 1 110 ? 16.690 -9.137 1.429 1.00 98.00 110 ASP A CA 1
ATOM 899 C C . ASP A 1 110 ? 15.271 -9.647 1.759 1.00 98.00 110 ASP A C 1
ATOM 901 O O . ASP A 1 110 ? 14.829 -9.536 2.906 1.00 98.00 110 ASP A O 1
ATOM 905 N N . LEU A 1 111 ? 14.539 -10.171 0.766 1.00 97.88 111 LEU A N 1
ATOM 906 C CA . LEU A 1 111 ? 13.169 -10.667 0.903 1.00 97.88 111 LEU A CA 1
ATOM 907 C C . LEU A 1 111 ? 13.038 -12.115 0.399 1.00 97.88 111 LEU A C 1
ATOM 909 O O . LEU A 1 111 ? 13.729 -12.502 -0.543 1.00 97.88 111 LEU A O 1
ATOM 913 N N . PRO A 1 112 ? 12.107 -12.920 0.950 1.00 97.25 112 PRO A N 1
ATOM 914 C CA . PRO A 1 112 ? 11.828 -14.259 0.436 1.00 97.25 112 PRO A CA 1
ATOM 915 C C . PRO A 1 112 ? 11.459 -14.267 -1.055 1.00 97.25 112 PRO A C 1
ATOM 917 O O . PRO A 1 112 ? 10.773 -13.369 -1.547 1.00 97.25 112 PRO A O 1
ATOM 920 N N . ASN A 1 113 ? 11.855 -15.315 -1.784 1.00 97.25 113 ASN A N 1
ATOM 921 C CA . ASN A 1 113 ? 11.574 -15.443 -3.223 1.00 97.25 113 ASN A CA 1
ATOM 922 C C . ASN A 1 113 ? 10.079 -15.550 -3.551 1.00 97.25 113 ASN A C 1
ATOM 924 O O . ASN A 1 113 ? 9.672 -15.259 -4.674 1.00 97.25 113 ASN A O 1
ATOM 928 N N . ASN A 1 114 ? 9.266 -16.004 -2.599 1.00 96.69 114 ASN A N 1
ATOM 929 C CA . ASN A 1 114 ? 7.820 -16.136 -2.739 1.00 96.69 114 ASN A CA 1
ATOM 930 C C . ASN A 1 114 ? 7.035 -14.889 -2.313 1.00 96.69 114 ASN A C 1
ATOM 932 O O . ASN A 1 114 ? 5.824 -14.871 -2.509 1.00 96.69 114 ASN A O 1
ATOM 936 N N . SER A 1 115 ? 7.695 -13.859 -1.784 1.00 97.25 115 SER A N 1
ATOM 937 C CA . SER A 1 115 ? 7.046 -12.594 -1.447 1.00 97.25 115 SER A CA 1
ATOM 938 C C . SER A 1 115 ? 6.612 -11.840 -2.699 1.00 97.25 115 SER A C 1
ATOM 940 O O . SER A 1 115 ? 7.326 -11.836 -3.699 1.00 97.25 115 SER A O 1
ATOM 942 N N . VAL A 1 116 ? 5.477 -11.147 -2.627 1.00 98.12 116 VAL A N 1
ATOM 943 C CA . VAL A 1 116 ? 5.114 -10.120 -3.615 1.00 98.12 116 VAL A CA 1
ATOM 944 C C . VAL A 1 116 ? 5.910 -8.846 -3.330 1.00 98.12 116 VAL A C 1
ATOM 946 O O . VAL A 1 116 ? 6.029 -8.439 -2.170 1.00 98.12 116 VAL A O 1
ATOM 949 N N . ILE A 1 117 ? 6.461 -8.238 -4.376 1.00 98.06 117 ILE A N 1
ATOM 950 C CA . ILE A 1 117 ? 7.150 -6.945 -4.356 1.00 98.06 117 ILE A CA 1
ATOM 951 C C . ILE A 1 117 ? 6.572 -6.053 -5.451 1.00 98.06 117 ILE A C 1
ATOM 953 O O . ILE A 1 117 ? 6.140 -6.562 -6.483 1.00 98.06 117 ILE A O 1
ATOM 957 N N . GLU A 1 118 ? 6.633 -4.740 -5.262 1.00 98.06 118 GLU A N 1
ATOM 958 C CA . GLU A 1 118 ? 6.394 -3.774 -6.331 1.00 98.06 118 GLU A CA 1
ATOM 959 C C . GLU A 1 118 ? 7.741 -3.318 -6.900 1.00 98.06 118 GLU A C 1
ATOM 961 O O . GLU A 1 118 ? 8.577 -2.777 -6.176 1.00 98.06 118 GLU A O 1
ATOM 966 N N . THR A 1 119 ? 7.996 -3.595 -8.178 1.00 97.75 119 THR A N 1
ATOM 967 C CA . THR A 1 119 ? 9.256 -3.232 -8.843 1.00 97.75 119 THR A CA 1
ATOM 968 C C . THR A 1 119 ? 9.052 -3.025 -10.340 1.00 97.75 119 THR A C 1
ATOM 970 O O . THR A 1 119 ? 8.025 -3.411 -10.902 1.00 97.75 119 THR A O 1
ATOM 973 N N . ASN A 1 120 ? 10.045 -2.437 -11.004 1.00 98.25 120 ASN A N 1
ATOM 974 C CA . ASN A 1 120 ? 10.069 -2.366 -12.458 1.00 98.25 120 ASN A CA 1
ATOM 975 C C . ASN A 1 120 ? 10.229 -3.765 -13.052 1.00 98.25 120 ASN A C 1
ATOM 977 O O . ASN A 1 120 ? 11.100 -4.538 -12.649 1.00 98.25 120 ASN A O 1
ATOM 981 N N . ALA A 1 121 ? 9.406 -4.071 -14.044 1.00 98.38 121 ALA A N 1
ATOM 982 C CA . ALA A 1 121 ? 9.414 -5.324 -14.769 1.00 98.38 121 ALA A CA 1
ATOM 983 C C . ALA A 1 121 ? 9.327 -5.062 -16.272 1.00 98.38 121 ALA A C 1
ATOM 985 O O . ALA A 1 121 ? 8.656 -4.130 -16.711 1.00 98.38 121 ALA A O 1
ATOM 986 N N . ILE A 1 122 ? 9.983 -5.911 -17.057 1.00 98.44 122 ILE A N 1
ATOM 987 C CA . ILE A 1 122 ? 9.766 -5.979 -18.502 1.00 98.44 122 ILE A CA 1
ATOM 988 C C . ILE A 1 122 ? 8.471 -6.757 -18.727 1.00 98.44 122 ILE A C 1
ATOM 990 O O . ILE A 1 122 ? 8.337 -7.879 -18.232 1.00 98.44 122 ILE A O 1
ATOM 994 N N . VAL A 1 123 ? 7.530 -6.168 -19.460 1.00 98.56 123 VAL A N 1
ATOM 995 C CA . VAL A 1 123 ? 6.209 -6.736 -19.732 1.00 98.56 123 VAL A CA 1
ATOM 996 C C . VAL A 1 123 ? 6.025 -6.969 -21.224 1.00 98.56 123 VAL A C 1
ATOM 998 O O . VAL A 1 123 ? 6.189 -6.070 -22.051 1.00 98.56 123 VAL A O 1
ATOM 1001 N N . ASN A 1 124 ? 5.674 -8.206 -21.562 1.00 98.31 124 ASN A N 1
ATOM 1002 C CA . ASN A 1 124 ? 5.418 -8.664 -22.922 1.00 98.31 124 ASN A CA 1
ATOM 1003 C C . ASN A 1 124 ? 4.401 -9.823 -22.901 1.00 98.31 124 ASN A C 1
ATOM 1005 O O . ASN A 1 124 ? 3.767 -10.066 -21.870 1.00 98.31 124 ASN A O 1
ATOM 1009 N N . LYS A 1 125 ? 4.232 -10.565 -24.004 1.00 98.19 125 LYS A N 1
ATOM 1010 C CA . LYS A 1 125 ? 3.223 -11.644 -24.074 1.00 98.19 125 LYS A CA 1
ATOM 1011 C C . LYS A 1 125 ? 3.442 -12.789 -23.082 1.00 98.19 125 LYS A C 1
ATOM 1013 O O . LYS A 1 125 ? 2.512 -13.537 -22.802 1.00 98.19 125 LYS A O 1
ATOM 1018 N N . ASN A 1 126 ? 4.656 -12.932 -22.549 1.00 97.56 126 ASN A N 1
ATOM 1019 C CA . ASN A 1 126 ? 4.998 -13.932 -21.537 1.00 97.56 126 ASN A CA 1
ATOM 1020 C C . ASN A 1 126 ? 4.694 -13.449 -20.106 1.00 97.56 126 ASN A C 1
ATOM 1022 O O . ASN A 1 126 ? 4.988 -14.156 -19.144 1.00 97.56 126 ASN A O 1
ATOM 1026 N N . GLY A 1 127 ? 4.117 -12.253 -19.957 1.00 96.69 127 GLY A N 1
ATOM 1027 C CA . GLY A 1 127 ? 3.831 -11.619 -18.677 1.00 96.69 127 GLY A CA 1
ATOM 1028 C C . GLY A 1 127 ? 4.939 -10.665 -18.234 1.00 96.69 127 GLY A C 1
ATOM 1029 O O . GLY A 1 127 ? 5.690 -10.126 -19.047 1.00 96.69 127 GLY A O 1
ATOM 1030 N N . ALA A 1 128 ? 5.004 -10.429 -16.926 1.00 97.88 128 ALA A N 1
ATOM 1031 C CA . ALA A 1 128 ? 5.969 -9.530 -16.309 1.00 97.88 128 ALA A CA 1
ATOM 1032 C C . ALA A 1 128 ? 7.207 -10.299 -15.823 1.00 97.88 128 ALA A C 1
ATOM 1034 O O . ALA A 1 128 ? 7.089 -11.339 -15.180 1.00 97.88 128 ALA A O 1
ATOM 1035 N N . THR A 1 129 ? 8.398 -9.767 -16.099 1.00 97.75 129 THR A N 1
ATOM 1036 C CA . THR A 1 129 ? 9.681 -10.268 -15.586 1.00 97.75 129 THR A CA 1
ATOM 1037 C C . THR A 1 129 ? 10.384 -9.152 -14.824 1.00 97.75 129 THR A C 1
ATOM 1039 O O . THR A 1 129 ? 10.748 -8.135 -15.413 1.00 97.75 129 THR A O 1
ATOM 1042 N N . SER A 1 130 ? 10.563 -9.324 -13.514 1.00 97.25 130 SER A N 1
ATOM 1043 C CA . SER A 1 130 ? 11.169 -8.319 -12.633 1.00 97.25 130 SER A CA 1
ATOM 1044 C C . SER A 1 130 ? 12.599 -7.967 -13.046 1.00 97.25 130 SER A C 1
ATOM 1046 O O . SER A 1 130 ? 13.416 -8.855 -13.300 1.00 97.25 130 SER A O 1
ATOM 1048 N N . ILE A 1 131 ? 12.926 -6.679 -13.017 1.00 97.38 131 ILE A N 1
ATOM 1049 C CA . ILE A 1 131 ? 14.298 -6.183 -13.113 1.00 97.38 131 ILE A CA 1
ATOM 1050 C C . ILE A 1 131 ? 14.947 -6.314 -11.730 1.00 97.38 131 ILE A C 1
ATOM 1052 O O . ILE A 1 131 ? 14.344 -5.962 -10.714 1.00 97.38 131 ILE A O 1
ATOM 1056 N N . SER A 1 132 ? 16.170 -6.848 -11.685 1.00 96.38 132 SER A N 1
ATOM 1057 C CA . SER A 1 132 ? 16.886 -7.062 -10.424 1.00 96.38 132 SER A CA 1
ATOM 1058 C C . SER A 1 132 ? 17.219 -5.734 -9.740 1.00 96.38 132 SER A C 1
ATOM 1060 O O . SER A 1 132 ? 17.782 -4.834 -10.362 1.00 96.38 132 SER A O 1
ATOM 1062 N N . VAL A 1 133 ? 16.881 -5.638 -8.455 1.00 96.19 133 VAL A N 1
ATOM 1063 C CA . VAL A 1 133 ? 17.194 -4.507 -7.568 1.00 96.19 133 VAL A CA 1
ATOM 1064 C C . VAL A 1 133 ? 18.452 -4.810 -6.751 1.00 96.19 133 VAL A C 1
ATOM 1066 O O . VAL A 1 133 ? 19.257 -3.920 -6.484 1.00 96.19 133 VAL A O 1
ATOM 1069 N N . GLY A 1 134 ? 18.647 -6.076 -6.372 1.00 97.00 134 GLY A N 1
ATOM 1070 C CA . GLY A 1 134 ? 19.758 -6.526 -5.545 1.00 97.00 134 GLY A CA 1
ATOM 1071 C C . GLY A 1 134 ? 19.480 -6.359 -4.052 1.00 97.00 134 GLY A C 1
ATOM 1072 O O . GLY A 1 134 ? 18.440 -6.779 -3.545 1.00 97.00 134 GLY A O 1
ATOM 1073 N N . ILE A 1 135 ? 20.452 -5.801 -3.334 1.00 97.94 135 ILE A N 1
ATOM 1074 C CA . ILE A 1 135 ? 20.393 -5.613 -1.881 1.00 97.94 135 ILE A CA 1
ATOM 1075 C C . ILE A 1 135 ? 19.750 -4.257 -1.579 1.00 97.94 135 ILE A C 1
ATOM 1077 O O . ILE A 1 135 ? 20.161 -3.232 -2.123 1.00 97.94 135 ILE A O 1
ATOM 1081 N N . LEU A 1 136 ? 18.774 -4.235 -0.673 1.00 97.62 136 LEU A N 1
ATOM 1082 C CA . LEU A 1 136 ? 18.151 -3.004 -0.203 1.00 97.62 136 LEU A CA 1
ATOM 1083 C C . LEU A 1 136 ? 19.157 -2.174 0.607 1.00 97.62 136 LEU A C 1
ATOM 1085 O O . LEU A 1 136 ? 19.859 -2.720 1.470 1.00 97.62 136 LEU A O 1
ATOM 1089 N N . PRO A 1 137 ? 19.197 -0.846 0.415 1.00 97.12 137 PRO A N 1
ATOM 1090 C CA . PRO A 1 137 ? 19.975 0.038 1.272 1.00 97.12 137 PRO A CA 1
ATOM 1091 C C . PRO A 1 137 ? 19.517 -0.019 2.732 1.00 97.12 137 PRO A C 1
ATOM 1093 O O . PRO A 1 137 ? 18.325 -0.134 3.027 1.00 97.12 137 PRO A O 1
ATOM 1096 N N . HIS A 1 138 ? 20.468 0.104 3.663 1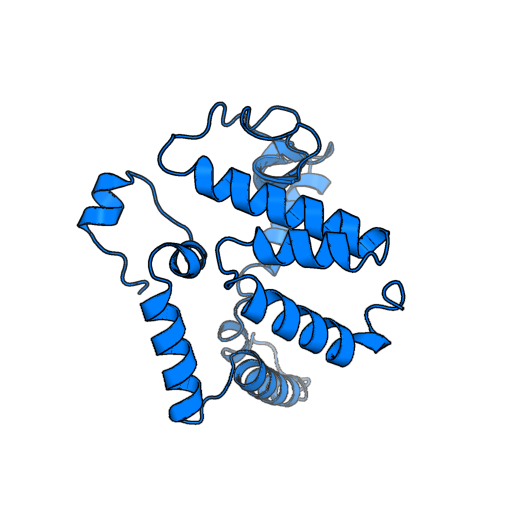.00 96.94 138 HIS A N 1
ATOM 1097 C CA . HIS A 1 138 ? 20.193 0.022 5.104 1.00 96.94 138 HIS A CA 1
ATOM 1098 C C . HIS A 1 138 ? 19.144 1.034 5.580 1.00 96.94 138 HIS A C 1
ATOM 1100 O O . HIS A 1 138 ? 18.376 0.722 6.484 1.00 96.94 138 HIS A O 1
ATOM 1106 N N . SER A 1 139 ? 19.080 2.208 4.945 1.00 96.56 139 SER A N 1
ATOM 1107 C CA . SER A 1 139 ? 18.130 3.277 5.269 1.00 96.56 139 SER A CA 1
ATOM 1108 C C . SER A 1 139 ? 16.658 2.872 5.125 1.00 96.56 139 SER A C 1
ATOM 1110 O O . SER A 1 139 ? 15.814 3.442 5.811 1.00 96.56 139 SER A O 1
ATOM 1112 N N . ILE A 1 140 ? 16.345 1.887 4.272 1.00 96.81 140 ILE A N 1
ATOM 1113 C CA . ILE A 1 140 ? 14.965 1.447 3.991 1.00 96.81 140 ILE A CA 1
ATOM 1114 C C . ILE A 1 140 ? 14.716 -0.037 4.287 1.00 96.81 140 ILE A C 1
ATOM 1116 O O . ILE A 1 140 ? 13.566 -0.437 4.471 1.00 96.81 140 ILE A O 1
ATOM 1120 N N . ARG A 1 141 ? 15.776 -0.861 4.359 1.00 97.94 141 ARG A N 1
ATOM 1121 C CA . ARG A 1 141 ? 15.669 -2.323 4.507 1.00 97.94 141 ARG A CA 1
ATOM 1122 C C . ARG A 1 141 ? 14.807 -2.724 5.705 1.00 97.94 141 ARG A C 1
ATOM 1124 O O . ARG A 1 141 ? 13.933 -3.573 5.559 1.00 97.94 141 ARG A O 1
ATOM 1131 N N . GLY A 1 142 ? 15.039 -2.104 6.864 1.00 98.06 142 GLY A N 1
ATOM 1132 C CA . GLY A 1 142 ? 14.351 -2.464 8.108 1.00 98.06 142 GLY A CA 1
ATOM 1133 C C . GLY A 1 142 ? 12.835 -2.290 8.023 1.00 98.06 142 GLY A C 1
ATOM 1134 O O . GLY A 1 142 ? 12.093 -3.214 8.350 1.00 98.06 142 GLY A O 1
ATOM 1135 N N . LEU A 1 143 ? 12.375 -1.145 7.507 1.00 97.75 143 LEU A N 1
ATOM 1136 C CA . LEU A 1 143 ? 10.946 -0.875 7.345 1.00 97.75 143 LEU A CA 1
ATOM 1137 C C . LEU A 1 143 ? 10.296 -1.873 6.375 1.00 97.75 143 LEU A C 1
ATOM 1139 O O . LEU A 1 143 ? 9.262 -2.452 6.697 1.00 97.75 143 LEU A O 1
ATOM 1143 N N . ILE A 1 144 ? 10.924 -2.123 5.220 1.00 98.06 144 ILE A N 1
ATOM 1144 C CA . ILE A 1 144 ? 10.405 -3.057 4.208 1.00 98.06 144 ILE A CA 1
ATOM 1145 C C . ILE A 1 144 ? 10.281 -4.477 4.781 1.00 98.06 144 ILE A C 1
ATOM 1147 O O . ILE A 1 144 ? 9.259 -5.137 4.587 1.00 98.06 144 ILE A O 1
ATOM 1151 N N . GLN A 1 145 ? 11.292 -4.948 5.516 1.00 98.19 145 GLN A N 1
ATOM 1152 C CA . GLN A 1 145 ? 11.264 -6.275 6.137 1.00 98.19 145 GLN A CA 1
ATOM 1153 C C . GLN A 1 145 ? 10.194 -6.380 7.229 1.00 98.19 145 GLN A C 1
ATOM 1155 O O . GLN A 1 145 ? 9.490 -7.388 7.291 1.00 98.19 145 GLN A O 1
ATOM 1160 N N . GLN A 1 146 ? 10.023 -5.342 8.051 1.00 98.06 146 GLN A N 1
ATOM 1161 C CA . GLN A 1 146 ? 8.996 -5.326 9.092 1.00 98.06 146 GLN A CA 1
ATOM 1162 C C . GLN A 1 146 ? 7.580 -5.336 8.498 1.00 98.06 146 GLN A C 1
ATOM 1164 O O . GLN A 1 146 ? 6.735 -6.115 8.939 1.00 98.06 146 GLN A O 1
ATOM 1169 N N . VAL A 1 147 ? 7.327 -4.532 7.459 1.00 98.19 147 VAL A N 1
ATOM 1170 C CA . VAL A 1 147 ? 6.042 -4.542 6.740 1.00 98.19 147 VAL A CA 1
ATOM 1171 C C . VAL A 1 147 ? 5.786 -5.914 6.116 1.00 98.19 147 VAL A C 1
ATOM 1173 O O . VAL A 1 147 ? 4.696 -6.456 6.280 1.00 98.19 147 VAL A O 1
ATOM 1176 N N . LYS A 1 148 ? 6.793 -6.537 5.487 1.00 98.44 148 LYS A N 1
ATOM 1177 C CA . LYS A 1 148 ? 6.633 -7.877 4.905 1.00 98.44 148 LYS A CA 1
ATOM 1178 C C . LYS A 1 148 ? 6.317 -8.947 5.956 1.00 98.44 148 LYS A C 1
ATOM 1180 O O . LYS A 1 148 ? 5.519 -9.849 5.695 1.00 98.44 148 LYS A O 1
ATOM 1185 N N . ALA A 1 149 ? 6.926 -8.864 7.139 1.00 97.56 149 ALA A N 1
ATOM 1186 C CA . ALA A 1 149 ? 6.621 -9.765 8.248 1.00 97.56 149 ALA A CA 1
ATOM 1187 C C . ALA A 1 149 ? 5.169 -9.595 8.726 1.00 97.56 149 ALA A C 1
ATOM 1189 O O . ALA A 1 149 ? 4.453 -10.585 8.870 1.00 97.56 149 ALA A O 1
ATOM 1190 N N . TYR A 1 150 ? 4.715 -8.348 8.892 1.00 98.06 150 TYR A N 1
ATOM 1191 C CA . TYR A 1 150 ? 3.320 -8.022 9.197 1.00 98.06 150 TYR A CA 1
ATOM 1192 C C . TYR A 1 150 ? 2.346 -8.595 8.153 1.00 98.06 150 TYR A C 1
ATOM 1194 O O . TYR A 1 150 ? 1.372 -9.249 8.525 1.00 98.06 150 TYR A O 1
ATOM 1202 N N . GLU A 1 151 ? 2.614 -8.403 6.859 1.00 98.31 151 GLU A N 1
ATOM 1203 C CA . GLU A 1 151 ? 1.782 -8.942 5.775 1.00 98.31 151 GLU A CA 1
ATOM 1204 C C . GLU A 1 151 ? 1.707 -10.471 5.827 1.00 98.31 151 GLU A C 1
ATOM 1206 O O . GLU A 1 151 ? 0.626 -11.041 5.709 1.00 98.31 151 GLU A O 1
ATOM 1211 N N . THR A 1 152 ? 2.843 -11.134 6.054 1.00 97.62 152 THR A N 1
ATOM 1212 C CA . THR A 1 152 ? 2.927 -12.602 6.099 1.00 97.62 152 THR A CA 1
ATOM 1213 C C . THR A 1 152 ? 2.099 -13.161 7.257 1.00 97.62 152 THR A C 1
ATOM 1215 O O . THR A 1 152 ? 1.250 -14.022 7.040 1.00 97.62 152 THR A O 1
ATOM 1218 N N . LEU A 1 153 ? 2.265 -12.609 8.463 1.00 97.94 153 LEU A N 1
ATOM 1219 C CA . LEU A 1 153 ? 1.479 -12.992 9.642 1.00 97.94 153 LEU A CA 1
ATOM 1220 C C . LEU A 1 153 ? -0.017 -12.702 9.456 1.00 97.94 153 LEU A C 1
ATOM 1222 O O . LEU A 1 153 ? -0.859 -13.484 9.893 1.00 97.94 153 LEU A O 1
ATOM 1226 N N . THR A 1 154 ? -0.358 -11.595 8.789 1.00 98.00 154 THR A N 1
ATOM 1227 C CA . THR A 1 154 ? -1.754 -11.243 8.483 1.00 98.00 15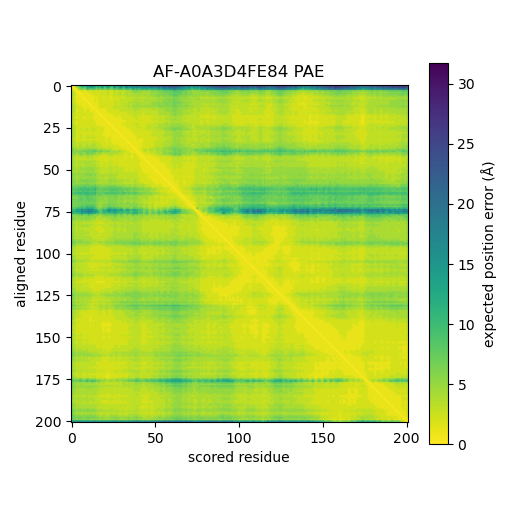4 THR A CA 1
ATOM 1228 C C . THR A 1 154 ? -2.377 -12.263 7.536 1.00 98.00 154 THR A C 1
ATOM 1230 O O . THR A 1 154 ? -3.509 -12.679 7.758 1.00 98.00 154 THR A O 1
ATOM 1233 N N . ILE A 1 155 ? -1.646 -12.699 6.505 1.00 97.44 155 ILE A N 1
ATOM 1234 C CA . ILE A 1 155 ? -2.106 -13.726 5.562 1.00 97.44 155 ILE A CA 1
ATOM 1235 C C . ILE A 1 155 ? -2.311 -15.063 6.281 1.00 97.44 155 ILE A C 1
ATOM 1237 O O . ILE A 1 155 ? -3.350 -15.692 6.099 1.00 97.44 155 ILE A O 1
ATOM 1241 N N . GLU A 1 156 ? -1.363 -15.484 7.121 1.00 97.44 156 GLU A N 1
ATOM 1242 C CA . GLU A 1 156 ? -1.495 -16.709 7.921 1.00 97.44 156 GLU A CA 1
ATOM 1243 C C . GLU A 1 156 ? -2.742 -16.660 8.812 1.00 97.44 156 GLU A C 1
ATOM 1245 O O . GLU A 1 156 ? -3.563 -17.578 8.778 1.00 97.44 156 GLU A O 1
ATOM 1250 N N . ALA A 1 157 ? -2.939 -15.552 9.530 1.00 98.06 157 ALA A N 1
ATOM 1251 C CA . ALA A 1 157 ? -4.123 -15.337 10.349 1.00 98.06 157 ALA A CA 1
ATOM 1252 C C . ALA A 1 157 ? -5.410 -15.354 9.512 1.00 98.06 157 ALA A C 1
ATOM 1254 O O . ALA A 1 157 ? -6.385 -15.999 9.889 1.00 98.06 157 ALA A O 1
ATOM 1255 N N . ALA A 1 158 ? -5.416 -14.674 8.363 1.00 97.19 158 ALA A N 1
ATOM 1256 C CA . ALA A 1 158 ? -6.576 -14.580 7.486 1.00 97.19 158 ALA A CA 1
ATOM 1257 C C . ALA A 1 158 ? -6.958 -15.928 6.860 1.00 97.19 158 ALA A C 1
ATOM 1259 O O . ALA A 1 158 ? -8.139 -16.156 6.624 1.00 97.19 158 ALA A O 1
ATOM 1260 N N . ILE A 1 159 ? -5.996 -16.817 6.604 1.00 97.44 159 ILE A N 1
ATOM 1261 C CA . ILE A 1 159 ? -6.259 -18.169 6.092 1.00 97.44 159 ILE A CA 1
ATOM 1262 C C . ILE A 1 159 ? -6.760 -19.085 7.212 1.00 97.44 159 ILE A C 1
ATOM 1264 O O . ILE A 1 159 ? -7.723 -19.824 7.016 1.00 97.44 159 ILE A O 1
ATOM 1268 N N . ASN A 1 160 ? -6.116 -19.044 8.380 1.00 97.56 160 ASN A N 1
ATOM 1269 C CA . ASN A 1 160 ? -6.376 -19.998 9.460 1.00 97.56 160 ASN A CA 1
ATOM 1270 C C . ASN A 1 160 ? -7.511 -19.574 10.403 1.00 97.56 160 ASN A C 1
ATOM 1272 O O . ASN A 1 160 ? -8.016 -20.409 11.150 1.00 97.56 160 ASN A O 1
ATOM 1276 N N . GLY A 1 161 ? -7.890 -18.293 10.410 1.00 97.38 161 GLY A N 1
ATOM 1277 C CA . GLY A 1 161 ? -8.819 -17.732 11.392 1.00 97.38 161 GLY A CA 1
ATOM 1278 C C . GLY A 1 161 ? -8.266 -17.707 12.820 1.00 97.38 161 GLY A C 1
ATOM 1279 O O . GLY A 1 161 ? -9.036 -17.697 13.779 1.00 97.38 161 GLY A O 1
ATOM 1280 N N . ASP A 1 162 ? -6.939 -17.736 12.986 1.00 97.75 162 ASP A N 1
ATOM 1281 C CA . ASP A 1 162 ? -6.302 -17.828 14.301 1.00 97.75 162 ASP A CA 1
ATOM 1282 C C . ASP A 1 162 ? -6.116 -16.446 14.945 1.00 97.75 162 ASP A C 1
ATOM 1284 O O . ASP A 1 162 ? -5.405 -15.570 14.439 1.00 97.75 162 ASP A O 1
ATOM 1288 N N . TYR A 1 163 ? -6.736 -16.261 16.112 1.00 97.44 163 TYR A N 1
ATOM 1289 C CA . TYR A 1 163 ? -6.665 -15.015 16.875 1.00 97.44 163 TYR A CA 1
ATOM 1290 C C . TYR A 1 163 ? -5.231 -14.652 17.289 1.00 97.44 163 TYR A C 1
ATOM 1292 O O . TYR A 1 163 ? -4.860 -13.478 17.272 1.00 97.44 163 TYR A O 1
ATOM 1300 N N . ASN A 1 164 ? -4.406 -15.633 17.672 1.00 96.81 164 ASN A N 1
ATOM 1301 C CA . ASN A 1 164 ? -3.051 -15.357 18.152 1.00 96.81 164 ASN A CA 1
ATOM 1302 C C . ASN A 1 164 ? -2.138 -14.908 17.005 1.00 96.81 164 ASN A C 1
ATOM 1304 O O . ASN A 1 164 ? -1.345 -13.987 17.191 1.00 96.81 164 ASN A O 1
ATOM 1308 N N . GLN A 1 165 ? -2.284 -15.492 15.816 1.00 97.25 165 GLN A N 1
ATOM 1309 C CA . GLN A 1 165 ? -1.622 -15.049 14.593 1.00 97.25 165 GLN A CA 1
ATOM 1310 C C . GLN A 1 165 ? -2.082 -13.644 14.205 1.00 97.25 165 GLN A C 1
ATOM 1312 O O . GLN A 1 165 ? -1.236 -12.803 13.917 1.00 97.25 165 GLN A O 1
ATOM 1317 N N . ALA A 1 166 ? -3.383 -13.338 14.285 1.00 97.62 166 ALA A N 1
ATOM 1318 C CA . ALA A 1 166 ? -3.883 -11.984 14.028 1.00 97.62 166 ALA A CA 1
ATOM 1319 C C . ALA A 1 166 ? -3.315 -10.964 15.030 1.00 97.62 166 ALA A C 1
ATOM 1321 O O . ALA A 1 166 ? -2.920 -9.858 14.657 1.00 97.62 166 ALA A O 1
ATOM 1322 N N . PHE A 1 167 ? -3.209 -11.348 16.304 1.00 97.56 167 PHE A N 1
ATOM 1323 C CA . PHE A 1 167 ? -2.587 -10.528 17.340 1.00 97.56 167 PHE A CA 1
ATOM 1324 C C . PHE A 1 167 ? -1.097 -10.293 17.069 1.00 97.56 167 PHE A C 1
ATOM 1326 O O . PHE A 1 167 ? -0.628 -9.155 17.163 1.00 97.56 167 PHE A O 1
ATOM 1333 N N . LEU A 1 168 ? -0.359 -11.343 16.693 1.00 97.31 168 LEU A N 1
ATOM 1334 C CA . LEU A 1 168 ? 1.047 -11.239 16.304 1.00 97.31 168 LEU A CA 1
ATOM 1335 C C . LEU A 1 168 ? 1.229 -10.395 15.041 1.00 97.31 168 LEU A C 1
ATOM 1337 O O . LEU A 1 168 ? 2.173 -9.612 14.973 1.00 97.31 168 LEU A O 1
ATOM 1341 N N . ALA A 1 169 ? 0.332 -10.496 14.066 1.00 97.75 169 ALA A N 1
ATOM 1342 C CA . ALA A 1 169 ? 0.348 -9.633 12.898 1.00 97.75 169 ALA A CA 1
ATOM 1343 C C . ALA A 1 169 ? 0.202 -8.166 13.321 1.00 97.75 169 ALA A C 1
ATOM 1345 O O . ALA A 1 169 ? 1.085 -7.348 13.060 1.00 97.75 169 ALA A O 1
ATOM 1346 N N . LEU A 1 170 ? -0.857 -7.838 14.064 1.00 97.25 170 LEU A N 1
ATOM 1347 C CA . LEU A 1 170 ? -1.171 -6.456 14.417 1.00 97.25 170 LEU A CA 1
ATOM 1348 C C . LEU A 1 170 ? -0.099 -5.801 15.306 1.00 97.25 170 LEU A C 1
ATOM 1350 O O . LEU A 1 170 ? 0.175 -4.615 15.140 1.00 97.25 170 LEU A O 1
ATOM 1354 N N . ILE A 1 171 ? 0.546 -6.551 16.211 1.00 97.00 171 ILE A N 1
ATOM 1355 C CA . ILE A 1 171 ? 1.660 -6.024 17.023 1.00 97.00 171 ILE A CA 1
ATOM 1356 C C . ILE A 1 171 ? 2.953 -5.828 16.210 1.00 97.00 171 ILE A C 1
ATOM 1358 O O . ILE A 1 171 ? 3.770 -4.990 16.578 1.00 97.00 171 ILE A O 1
ATOM 1362 N N . ASN A 1 172 ? 3.150 -6.573 15.114 1.00 97.12 172 ASN A N 1
ATOM 1363 C CA . ASN A 1 172 ? 4.311 -6.417 14.227 1.00 97.12 172 ASN A CA 1
ATOM 1364 C C . ASN A 1 172 ? 4.143 -5.286 13.204 1.00 97.12 172 ASN A C 1
ATOM 1366 O O . ASN A 1 172 ? 5.134 -4.852 12.611 1.00 97.12 172 ASN A O 1
ATOM 1370 N N . ASN A 1 173 ? 2.920 -4.786 13.004 1.00 97.50 173 ASN A N 1
ATOM 1371 C CA . ASN A 1 173 ? 2.681 -3.627 12.155 1.00 97.50 173 ASN A CA 1
ATOM 1372 C C . ASN A 1 173 ? 3.480 -2.415 12.693 1.00 97.50 173 ASN A C 1
ATOM 1374 O O . ASN A 1 173 ? 3.306 -2.063 13.861 1.00 97.50 173 ASN A O 1
ATOM 1378 N N . PRO A 1 174 ? 4.314 -1.733 11.880 1.00 96.44 174 PRO A N 1
ATOM 1379 C CA . PRO A 1 174 ? 5.098 -0.580 12.344 1.00 96.44 174 PRO A CA 1
ATOM 1380 C C . PRO A 1 174 ? 4.247 0.589 12.875 1.00 96.44 174 PRO A C 1
ATOM 1382 O O . PRO A 1 174 ? 4.731 1.440 13.619 1.00 96.44 174 PRO A O 1
ATOM 1385 N N . LEU A 1 175 ? 2.970 0.645 12.493 1.00 95.00 175 LEU A N 1
ATOM 1386 C CA . LEU A 1 175 ? 2.003 1.635 12.959 1.00 95.00 175 LEU A CA 1
ATOM 1387 C C . LEU A 1 175 ? 1.215 1.165 14.189 1.00 95.00 175 LEU A C 1
ATOM 1389 O O . LEU A 1 175 ? 0.498 1.976 14.781 1.00 95.00 175 LEU A O 1
ATOM 1393 N N . GLY A 1 176 ? 1.381 -0.100 14.586 1.00 87.25 176 GLY A N 1
ATOM 1394 C CA . GLY A 1 176 ? 0.713 -0.745 15.709 1.00 87.25 176 GLY A CA 1
ATOM 1395 C C . GLY A 1 176 ? 0.961 -0.070 17.061 1.00 87.25 176 GLY A C 1
ATOM 1396 O O . GLY A 1 176 ? 1.835 0.785 17.232 1.00 87.25 176 GLY A O 1
ATOM 1397 N N . GLY A 1 177 ? 0.126 -0.441 18.033 1.00 87.31 177 GLY A N 1
ATOM 1398 C CA . GLY A 1 177 ? 0.173 0.073 19.399 1.00 87.31 177 GLY A CA 1
ATOM 1399 C C . GLY A 1 177 ? 0.939 -0.831 20.366 1.00 87.31 177 GLY A C 1
ATOM 1400 O O . GLY A 1 177 ? 1.597 -1.795 19.989 1.00 87.31 177 GLY A O 1
ATOM 1401 N N . SER A 1 178 ? 0.820 -0.535 21.660 1.00 95.00 178 SER A N 1
ATOM 1402 C CA . SER A 1 178 ? 1.291 -1.434 22.718 1.00 95.00 178 SER A CA 1
ATOM 1403 C C . SER A 1 178 ? 0.391 -2.668 22.846 1.00 95.00 178 SER A C 1
ATOM 1405 O O . SER A 1 178 ? -0.768 -2.642 22.437 1.00 95.00 178 SER A O 1
ATOM 1407 N N . ILE A 1 179 ? 0.883 -3.726 23.502 1.00 96.75 179 ILE A N 1
ATOM 1408 C CA . ILE A 1 179 ? 0.168 -5.003 23.712 1.00 96.75 179 ILE A CA 1
ATOM 1409 C C . ILE A 1 179 ? -1.307 -4.809 24.103 1.00 96.75 179 ILE A C 1
ATOM 1411 O O . ILE A 1 179 ? -2.191 -5.444 23.531 1.00 96.75 179 ILE A O 1
ATOM 1415 N N . ASN A 1 180 ? -1.589 -3.931 25.070 1.00 96.06 180 ASN A N 1
ATOM 1416 C CA . ASN A 1 180 ? -2.951 -3.719 25.564 1.00 96.06 180 ASN A CA 1
ATOM 1417 C C . ASN A 1 180 ? -3.843 -2.976 24.562 1.00 96.06 180 ASN A C 1
ATOM 1419 O O . ASN A 1 180 ? -5.030 -3.284 24.477 1.00 96.06 180 ASN A O 1
ATOM 1423 N N . ILE A 1 181 ? -3.288 -2.016 23.817 1.00 95.44 181 ILE A N 1
ATOM 1424 C CA . ILE A 1 181 ? -4.015 -1.301 22.760 1.00 95.44 181 ILE A CA 1
ATOM 1425 C C . ILE A 1 181 ? -4.330 -2.277 21.626 1.00 95.44 181 ILE A C 1
ATOM 1427 O O . ILE A 1 181 ? -5.479 -2.382 21.216 1.00 95.44 181 ILE A O 1
ATOM 1431 N N . THR A 1 182 ? -3.340 -3.060 21.200 1.00 96.19 182 THR A N 1
ATOM 1432 C CA . THR A 1 182 ? -3.468 -4.053 20.129 1.00 96.19 182 THR A CA 1
ATOM 1433 C C . THR A 1 182 ? -4.530 -5.105 20.435 1.00 96.19 182 THR A C 1
ATOM 1435 O O . THR A 1 182 ? -5.330 -5.419 19.563 1.00 96.19 182 THR A O 1
ATOM 1438 N N . LYS A 1 183 ? -4.605 -5.619 21.673 1.00 96.38 183 LYS A N 1
ATOM 1439 C CA . LYS A 1 183 ? -5.657 -6.579 22.066 1.00 96.38 183 LYS A CA 1
ATOM 1440 C C . LYS A 1 183 ? -7.062 -5.997 21.928 1.00 96.38 183 LYS A C 1
ATOM 1442 O O . LYS A 1 183 ? -7.952 -6.670 21.421 1.00 96.38 183 LYS A O 1
ATOM 1447 N N . LYS A 1 184 ? -7.258 -4.763 22.401 1.00 96.88 184 LYS A N 1
ATOM 1448 C CA . LYS A 1 184 ? -8.555 -4.079 22.318 1.00 96.88 184 LYS A CA 1
ATOM 1449 C C . LYS A 1 184 ? -8.926 -3.806 20.863 1.00 96.88 184 LYS A C 1
ATOM 1451 O O . LYS A 1 184 ? -9.998 -4.204 20.436 1.00 96.88 184 LYS A O 1
ATOM 1456 N N . LEU A 1 185 ? -7.990 -3.243 20.100 1.00 96.88 185 LEU A N 1
ATOM 1457 C CA . LEU A 1 185 ? -8.183 -2.935 18.687 1.00 96.88 185 LEU A CA 1
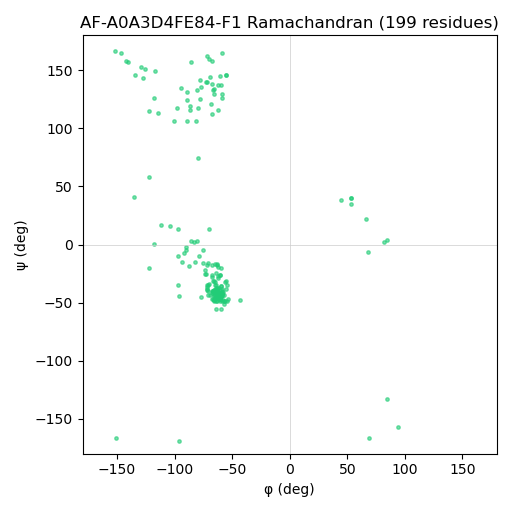ATOM 1458 C C . LEU A 1 185 ? -8.503 -4.185 17.861 1.00 96.88 185 LEU A C 1
ATOM 1460 O O . LEU A 1 185 ? -9.416 -4.152 17.048 1.00 96.88 185 LEU A O 1
ATOM 1464 N N . LEU A 1 186 ? -7.787 -5.293 18.074 1.00 97.00 186 LEU A N 1
ATOM 1465 C CA . LEU A 1 186 ? -8.060 -6.537 17.355 1.00 97.00 186 LEU A CA 1
ATOM 1466 C C . LEU A 1 186 ? -9.466 -7.060 17.653 1.00 97.00 186 LEU A C 1
ATOM 1468 O O . LEU A 1 186 ? -10.161 -7.479 16.733 1.00 97.00 186 LEU A O 1
ATOM 1472 N N . LYS A 1 187 ? -9.889 -7.021 18.921 1.00 96.94 187 LYS A N 1
ATOM 1473 C CA . LYS A 1 187 ? -11.246 -7.411 19.301 1.00 96.94 187 LYS A CA 1
ATOM 1474 C C . LYS A 1 187 ? -12.285 -6.557 18.567 1.00 96.94 187 LYS A C 1
ATOM 1476 O O . LYS A 1 187 ? -13.194 -7.118 17.970 1.00 96.94 187 LYS A O 1
ATOM 1481 N N . ASP A 1 188 ? -12.113 -5.237 18.572 1.00 97.50 188 ASP A N 1
ATOM 1482 C 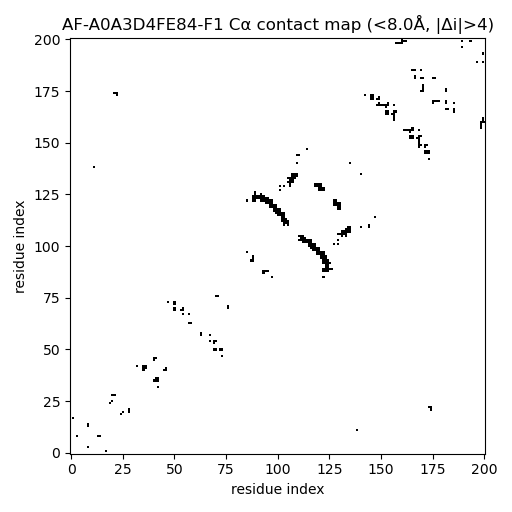CA . ASP A 1 188 ? -13.041 -4.315 17.909 1.00 97.50 188 ASP A CA 1
ATOM 1483 C C . ASP A 1 188 ? -13.085 -4.558 16.388 1.00 97.50 188 ASP A C 1
ATOM 1485 O O . ASP A 1 188 ? -14.164 -4.610 15.805 1.00 97.50 188 ASP A O 1
ATOM 1489 N N . ILE A 1 189 ? -11.929 -4.792 15.749 1.00 97.00 189 ILE A N 1
ATOM 1490 C CA . ILE A 1 189 ? -11.847 -5.139 14.320 1.00 97.00 189 ILE A CA 1
ATOM 1491 C C . ILE A 1 189 ? -12.606 -6.438 14.025 1.00 97.00 189 ILE A C 1
ATOM 1493 O O . ILE A 1 189 ? -13.382 -6.476 13.074 1.00 97.00 189 ILE A O 1
ATOM 1497 N N . LEU A 1 190 ? -12.387 -7.502 14.802 1.00 97.50 190 LEU A N 1
ATOM 1498 C CA . LEU A 1 190 ? -13.028 -8.799 14.560 1.00 97.50 190 LEU A CA 1
ATOM 1499 C C . LEU A 1 190 ? -14.541 -8.745 14.788 1.00 97.50 190 LEU A C 1
ATOM 1501 O O . LEU A 1 190 ? -15.288 -9.318 13.998 1.00 97.50 190 LEU A O 1
ATOM 1505 N N . ASP A 1 191 ? -14.989 -8.045 15.830 1.00 97.25 191 ASP A N 1
ATOM 1506 C CA . ASP A 1 191 ? -16.412 -7.915 16.142 1.00 97.25 191 ASP A CA 1
ATOM 1507 C C . ASP A 1 191 ? -17.155 -7.116 15.062 1.00 97.25 191 ASP A C 1
ATOM 1509 O O . ASP A 1 191 ? -18.189 -7.573 14.576 1.00 97.25 191 ASP A O 1
ATOM 1513 N N . GLU A 1 192 ? -16.610 -5.968 14.643 1.00 98.00 192 GLU A N 1
ATOM 1514 C CA . GLU A 1 192 ? -17.221 -5.110 13.615 1.00 98.00 192 GLU A CA 1
ATOM 1515 C C . GLU A 1 192 ? -17.236 -5.786 12.234 1.00 98.00 192 GLU A C 1
ATOM 1517 O O . GLU A 1 192 ? -18.150 -5.584 11.441 1.00 98.00 192 GLU A O 1
ATOM 1522 N N . ASN A 1 193 ? -16.239 -6.629 11.940 1.00 97.62 193 ASN A N 1
ATOM 1523 C CA . ASN A 1 193 ? -16.083 -7.272 10.632 1.00 97.62 193 ASN A CA 1
ATOM 1524 C C . ASN A 1 193 ? -16.502 -8.749 10.620 1.00 97.62 193 ASN A C 1
ATOM 1526 O O . ASN A 1 193 ? -16.169 -9.470 9.678 1.00 97.62 193 ASN A O 1
ATOM 1530 N N . LYS A 1 194 ? -17.239 -9.218 11.633 1.00 96.62 194 LYS A N 1
ATOM 1531 C CA . LYS A 1 194 ? -17.579 -10.639 11.810 1.00 96.62 194 LYS A CA 1
ATOM 1532 C C . LYS A 1 194 ? -18.266 -11.264 10.594 1.00 96.62 194 LYS A C 1
ATOM 1534 O O . LYS A 1 194 ? -17.987 -12.410 10.251 1.00 96.62 194 LYS A O 1
ATOM 1539 N N . GLU A 1 195 ? -19.143 -10.517 9.926 1.00 97.56 195 GLU A N 1
ATOM 1540 C CA . GLU A 1 195 ? -19.847 -10.984 8.721 1.00 97.56 195 GLU A CA 1
ATOM 1541 C C . GLU A 1 195 ? -18.907 -11.176 7.519 1.00 97.56 195 GLU A C 1
ATOM 1543 O O . GLU A 1 195 ? -19.156 -12.027 6.667 1.00 97.56 195 GLU A O 1
ATOM 1548 N N . TYR A 1 196 ? -17.804 -10.426 7.474 1.00 97.56 196 TYR A N 1
ATOM 1549 C CA . TYR A 1 196 ? -16.821 -10.444 6.389 1.00 97.56 196 TYR A CA 1
ATOM 1550 C C . TYR A 1 196 ? -15.604 -11.334 6.685 1.00 97.56 196 TYR A C 1
ATOM 1552 O O . TYR A 1 196 ? -14.801 -11.593 5.789 1.00 97.56 196 TYR A O 1
ATOM 1560 N N . LEU A 1 197 ? -15.469 -11.818 7.924 1.00 97.06 197 LEU A N 1
ATOM 1561 C CA . LEU A 1 197 ? -14.348 -12.627 8.411 1.00 97.06 197 LEU A CA 1
ATOM 1562 C C . LEU A 1 197 ? -14.814 -13.992 8.967 1.00 97.06 197 LEU A C 1
ATOM 1564 O O . LEU A 1 197 ? -14.533 -14.319 10.122 1.00 97.06 197 LEU A O 1
ATOM 1568 N N . PRO A 1 198 ? -15.506 -14.831 8.168 1.00 95.81 198 PRO A N 1
ATOM 1569 C CA . PRO A 1 198 ? -16.166 -16.057 8.641 1.00 95.81 198 PRO A CA 1
ATOM 1570 C C . PRO A 1 198 ? -15.224 -17.134 9.213 1.00 95.81 198 PRO A C 1
ATOM 1572 O O . PRO A 1 198 ? -15.675 -18.068 9.882 1.00 95.81 198 PRO A O 1
ATOM 1575 N N . GLN A 1 199 ? -13.928 -17.045 8.924 1.00 95.94 199 GLN A N 1
ATOM 1576 C CA . GLN A 1 199 ? -12.895 -17.928 9.455 1.00 95.94 199 GLN A CA 1
ATOM 1577 C C . GLN A 1 199 ? -12.569 -17.642 10.929 1.00 95.94 199 GLN A C 1
ATOM 1579 O O . GLN A 1 199 ? -12.151 -18.556 11.634 1.00 95.94 199 GLN A O 1
ATOM 1584 N N . PHE A 1 200 ? -12.792 -16.412 11.408 1.00 94.75 200 PHE A N 1
ATOM 1585 C CA . PHE A 1 200 ? -12.593 -16.031 12.805 1.00 94.75 200 PHE A CA 1
ATOM 1586 C C . PHE A 1 200 ? -13.891 -16.284 13.583 1.00 94.75 200 PHE A C 1
ATOM 1588 O O . PHE A 1 200 ? -14.882 -15.575 13.405 1.00 94.75 200 PHE A O 1
ATOM 1595 N N . LYS A 1 201 ? -13.899 -17.333 14.413 1.00 78.56 201 LYS A N 1
ATOM 1596 C CA . LYS A 1 201 ? -15.063 -17.765 15.204 1.00 78.56 201 LYS A CA 1
ATOM 1597 C C . LYS A 1 201 ? -14.889 -17.503 16.691 1.00 78.56 201 LYS A C 1
ATOM 1599 O O . LYS A 1 201 ? -13.763 -17.713 17.190 1.00 78.56 201 LYS A O 1
#

Foldseek 3Di:
DQPDDPVVCVVLVDDDDSVCCCQPVVVVVVVVQVVCVVVPVHHPVSVVVVLVVVVVVVVVDPPDPDDDPSVVVDPCPCVVVLVVVLVCQQVVQPQDKHFDWDQCCQLEVLDDSRDTDTAIFGQGVVGTHHHRPYYDDPSCSVVVVLVSVLVVLCVVCLVQLDPVSPLVSQCSNSSHDPSVRSVVVSVVVCVVCVVVRVNND